Protein 2ZQ5 (pdb70)

Structure (mmCIF, N/CA/C/O backbone):
data_2ZQ5
#
_entry.id   2ZQ5
#
_cell.length_a   40.864
_cell.length_b   95.761
_cell.length_c   48.038
_cell.angle_alpha   90.00
_cell.angle_beta   106.43
_cell.angle_gamma   90.00
#
_symmetry.space_group_name_H-M   'P 1 21 1'
#
loop_
_entity.id
_entity.type
_entity.pdbx_description
1 polymer 'Putative uncharacterized protein'
2 water water
#
loop_
_atom_site.group_PDB
_atom_site.id
_atom_site.type_symbol
_atom_site.label_atom_id
_atom_site.label_alt_id
_atom_site.label_comp_id
_atom_site.label_asym_id
_atom_site.label_entity_id
_atom_site.label_seq_id
_atom_site.pdbx_PDB_ins_code
_atom_site.Cartn_x
_atom_site.Cartn_y
_atom_site.Cartn_z
_atom_site.occupancy
_atom_site.B_iso_or_equiv
_atom_site.auth_seq_id
_atom_site.auth_comp_id
_atom_site.auth_asym_id
_atom_site.auth_atom_id
_atom_site.pdbx_PDB_model_num
ATOM 1 N N . ARG A 1 7 ? 18.679 77.720 36.946 1.00 31.27 7 ARG A N 1
ATOM 2 C CA . ARG A 1 7 ? 18.020 77.997 35.639 1.00 28.92 7 ARG A CA 1
ATOM 3 C C . ARG A 1 7 ? 17.408 76.730 35.048 1.00 27.45 7 ARG A C 1
ATOM 4 O O . ARG A 1 7 ? 16.964 75.848 35.784 1.00 26.38 7 ARG A O 1
ATOM 12 N N . LYS A 1 8 ? 17.385 76.641 33.721 1.00 25.24 8 LYS A N 1
ATOM 13 C CA . LYS A 1 8 ? 16.811 75.478 33.054 1.00 23.37 8 LYS A CA 1
ATOM 14 C C . LYS A 1 8 ? 17.795 74.332 32.854 1.00 23.58 8 LYS A C 1
ATOM 15 O O . LYS A 1 8 ? 17.426 73.276 32.345 1.00 22.76 8 LYS A O 1
ATOM 21 N N . ASP A 1 9 ? 19.046 74.540 33.251 1.00 22.10 9 ASP A N 1
ATOM 22 C CA . ASP A 1 9 ? 20.056 73.494 33.134 1.00 21.85 9 ASP A CA 1
ATOM 23 C C . ASP A 1 9 ? 19.740 72.412 34.158 1.00 20.10 9 ASP A C 1
ATOM 24 O O . ASP A 1 9 ? 19.194 72.702 35.224 1.00 20.02 9 ASP A O 1
ATOM 29 N N . VAL A 1 10 ? 20.070 71.166 33.835 1.00 17.20 10 VAL A N 1
ATOM 30 C CA . VAL A 1 10 ? 19.821 70.066 34.755 1.00 16.76 10 VAL A CA 1
ATOM 31 C C . VAL A 1 10 ? 20.951 70.017 35.781 1.00 15.36 10 VAL A C 1
ATOM 32 O O . VAL A 1 10 ? 20.743 70.341 36.949 1.00 16.57 10 VAL A O 1
ATOM 36 N N . ALA A 1 11 ? 22.142 69.627 35.330 1.00 14.23 11 ALA A N 1
ATOM 37 C CA . ALA A 1 11 ? 23.323 69.538 36.187 1.00 14.54 11 ALA A CA 1
ATOM 38 C C . ALA A 1 11 ? 24.461 68.866 35.428 1.00 14.97 11 ALA A C 1
ATOM 39 O O . ALA A 1 11 ? 24.257 68.333 34.340 1.00 14.67 11 ALA A O 1
ATOM 41 N N . THR A 1 12 ? 25.661 68.904 35.999 1.00 13.37 12 THR A N 1
ATOM 42 C CA . THR A 1 12 ? 26.816 68.265 35.378 1.00 13.37 12 THR A CA 1
ATOM 43 C C . THR A 1 12 ? 26.972 66.887 36.013 1.00 12.58 12 THR A C 1
ATOM 44 O O . THR A 1 12 ? 26.358 66.602 37.041 1.00 13.56 12 THR A O 1
ATOM 48 N N . VAL A 1 13 ? 27.784 66.034 35.400 1.00 13.60 13 VAL A N 1
ATOM 49 C CA . VAL A 1 13 ? 28.008 64.697 35.933 1.00 12.63 13 VAL A CA 1
ATOM 50 C C . VAL A 1 13 ? 28.624 64.774 37.330 1.00 13.34 13 VAL A C 1
ATOM 51 O O . VAL A 1 13 ? 28.205 64.051 38.236 1.00 12.02 13 VAL A O 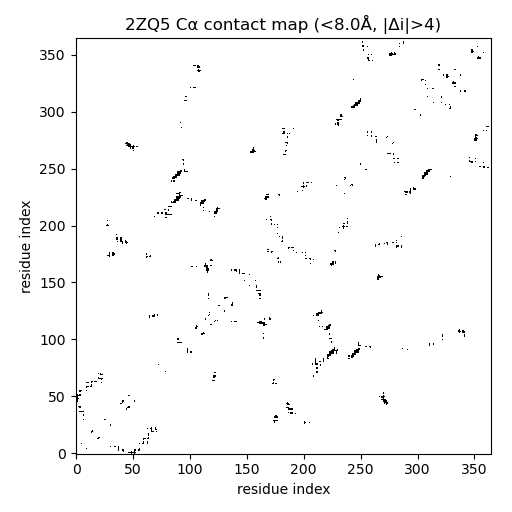1
ATOM 55 N N . ASP A 1 14 ? 29.608 65.653 37.506 1.00 14.28 14 ASP A N 1
ATOM 56 C CA . ASP A 1 14 ? 30.250 65.806 38.810 1.00 14.59 14 ASP A CA 1
ATOM 57 C C . ASP A 1 14 ? 29.252 66.298 39.852 1.00 13.42 14 ASP A C 1
ATOM 58 O O . ASP A 1 14 ? 29.226 65.803 40.980 1.00 13.83 14 ASP A O 1
ATOM 63 N N . GLU A 1 15 ? 28.432 67.275 39.476 1.00 12.79 15 GLU A N 1
ATOM 64 C CA . GLU A 1 15 ? 27.439 67.820 40.395 1.00 11.50 15 GLU A CA 1
ATOM 65 C C . GLU A 1 15 ? 26.453 66.755 40.859 1.00 10.92 15 GLU A C 1
ATOM 66 O O . GLU A 1 15 ? 26.087 66.715 42.030 1.00 11.48 15 GLU A O 1
ATOM 72 N N . LEU A 1 16 ? 26.022 65.893 39.944 1.00 11.63 16 LEU A N 1
ATOM 73 C CA . LEU A 1 16 ? 25.081 64.838 40.300 1.00 11.21 16 LEU A CA 1
ATOM 74 C C . LEU A 1 16 ? 25.696 63.847 41.286 1.00 10.41 16 LEU A C 1
ATOM 75 O O . LEU A 1 16 ? 25.036 63.428 42.233 1.00 9.65 16 LEU A O 1
ATOM 80 N N . HIS A 1 17 ? 26.954 63.474 41.067 1.00 10.22 17 HIS A N 1
ATOM 81 C CA . HIS A 1 17 ? 27.623 62.551 41.979 1.00 10.00 17 HIS A CA 1
ATOM 82 C C . HIS A 1 17 ? 27.755 63.218 43.347 1.00 11.30 17 HIS A C 1
ATOM 83 O O . HIS A 1 17 ? 27.498 62.599 44.378 1.00 10.56 17 HIS A O 1
ATOM 90 N N . ALA A 1 18 ? 28.152 64.485 43.349 1.00 11.40 18 ALA A N 1
ATOM 91 C CA . ALA A 1 18 ? 28.306 65.225 44.595 1.00 10.86 18 ALA A CA 1
ATOM 92 C C . ALA A 1 18 ? 26.985 65.330 45.354 1.00 11.16 18 ALA A C 1
ATOM 93 O O . ALA A 1 18 ? 26.952 65.165 46.575 1.00 11.59 18 ALA A O 1
ATOM 95 N N . SER A 1 19 ? 25.894 65.601 44.640 1.00 10.03 19 SER A N 1
ATOM 96 C CA . SER A 1 19 ? 24.587 65.714 45.281 1.00 10.05 19 SER A CA 1
ATOM 97 C C . SER A 1 19 ? 24.120 64.382 45.854 1.00 9.34 19 SER A C 1
ATOM 98 O O . SER A 1 19 ? 23.476 64.340 46.902 1.00 11.15 19 SER A O 1
ATOM 101 N N . ALA A 1 20 ? 24.427 63.292 45.158 1.00 9.23 20 ALA A N 1
ATOM 102 C CA . ALA A 1 20 ? 24.038 61.970 45.632 1.00 9.03 20 ALA A CA 1
ATOM 103 C C . ALA A 1 20 ? 24.785 61.684 46.929 1.00 8.71 20 ALA A C 1
ATOM 104 O O . ALA A 1 20 ? 24.195 61.240 47.914 1.00 9.37 20 ALA A O 1
ATOM 106 N N . THR A 1 21 ? 26.087 61.946 46.922 1.00 9.00 21 THR A N 1
ATOM 107 C CA . THR A 1 21 ? 26.911 61.724 48.105 1.00 10.54 21 THR A CA 1
ATOM 108 C C . THR A 1 21 ? 26.499 62.639 49.256 1.00 11.92 21 THR A C 1
ATOM 109 O O . THR A 1 21 ? 26.541 62.242 50.421 1.00 12.44 21 THR A O 1
ATOM 113 N N . LYS A 1 22 ? 26.095 63.861 48.933 1.00 12.19 22 LYS A N 1
ATOM 114 C CA . LYS A 1 22 ? 25.682 64.807 49.960 1.00 12.48 22 LYS A CA 1
ATOM 115 C C . LYS A 1 22 ? 24.432 64.312 50.681 1.00 12.80 22 LYS A C 1
ATOM 116 O O . LYS A 1 22 ? 24.298 64.473 51.893 1.00 16.28 22 LYS A O 1
ATOM 122 N N . LEU A 1 23 ? 23.529 63.687 49.933 1.00 11.96 23 LEU A N 1
ATOM 123 C CA . LEU A 1 23 ? 22.283 63.192 50.501 1.00 11.80 23 LEU A CA 1
ATOM 124 C C . LEU A 1 23 ? 22.421 61.997 51.449 1.00 13.22 23 LEU A C 1
ATOM 125 O O . LEU A 1 23 ? 21.871 62.014 52.549 1.00 14.26 23 LEU A O 1
ATOM 130 N N . VAL A 1 24 ? 23.152 60.965 51.035 1.00 11.96 24 VAL A N 1
ATOM 131 C CA . VAL A 1 24 ? 23.297 59.775 51.871 1.00 13.14 24 VAL A CA 1
ATOM 132 C C . VAL A 1 24 ? 24.659 59.577 52.532 1.00 12.42 24 VAL A C 1
ATOM 133 O O . VAL A 1 24 ? 24.802 58.728 53.414 1.00 13.35 24 VAL A O 1
ATOM 137 N N . GLY A 1 25 ? 25.656 60.346 52.109 1.00 11.39 25 GLY A N 1
ATOM 138 C CA . GLY A 1 25 ? 26.974 60.228 52.710 1.00 12.93 25 GLY A CA 1
ATOM 139 C C . GLY A 1 25 ? 27.840 59.106 52.170 1.00 13.50 25 GLY A C 1
ATOM 140 O O . GLY A 1 25 ? 28.931 58.860 52.684 1.00 15.23 25 GLY A O 1
ATOM 141 N N . LEU A 1 26 ? 27.359 58.418 51.140 1.00 11.80 26 LEU A N 1
ATOM 142 C CA . LEU A 1 26 ? 28.110 57.327 50.526 1.00 10.77 26 LEU A CA 1
ATOM 143 C C . LEU A 1 26 ? 28.857 57.862 49.307 1.00 10.85 26 LEU A C 1
ATOM 144 O O . LEU A 1 26 ? 28.368 58.771 48.629 1.00 10.95 26 LEU A O 1
ATOM 149 N N . ASP A 1 27 ? 30.035 57.313 49.022 1.00 12.24 27 ASP A N 1
ATOM 150 C CA . ASP A 1 27 ? 30.800 57.774 47.870 1.00 13.03 27 ASP A CA 1
ATOM 151 C C . ASP A 1 27 ? 31.395 56.678 46.989 1.00 12.05 27 ASP A C 1
ATOM 152 O O . ASP A 1 27 ? 32.161 56.973 46.075 1.00 13.07 27 ASP A O 1
ATOM 157 N N . ASP A 1 28 ? 31.054 55.421 47.261 1.00 9.96 28 ASP A N 1
ATOM 158 C CA . ASP A 1 28 ? 31.552 54.321 46.440 1.00 10.75 28 ASP A CA 1
ATOM 159 C C . ASP A 1 28 ? 30.488 54.005 45.394 1.00 11.11 28 ASP A C 1
ATOM 160 O O . ASP A 1 28 ? 29.503 53.327 45.677 1.00 10.11 28 ASP A O 1
ATOM 165 N N . PHE A 1 29 ? 30.691 54.518 44.187 1.00 10.75 29 PHE A N 1
ATOM 166 C CA . PHE A 1 29 ? 29.751 54.307 43.093 1.00 10.74 29 PHE A CA 1
ATOM 167 C C . PHE A 1 29 ? 30.061 53.014 42.352 1.00 12.57 29 PHE A C 1
ATOM 168 O O . PHE A 1 29 ? 29.411 52.687 41.360 1.00 12.72 29 PHE A O 1
ATOM 176 N N . GLY A 1 30 ? 31.051 52.276 42.846 1.00 12.24 30 GLY A N 1
ATOM 177 C CA . GLY A 1 30 ? 31.432 51.028 42.211 1.00 13.88 30 GLY A CA 1
ATOM 178 C C . GLY A 1 30 ? 32.204 51.282 40.934 1.00 15.96 30 GLY A C 1
ATOM 179 O O . GLY A 1 30 ? 32.481 52.430 40.588 1.00 18.11 30 GLY A O 1
ATOM 180 N N . THR A 1 31 ? 32.565 50.212 40.235 1.00 18.01 31 THR A N 1
ATOM 181 C CA . THR A 1 31 ? 33.297 50.348 38.987 1.00 19.68 31 THR A CA 1
ATOM 182 C C . THR A 1 31 ? 32.334 50.814 37.904 1.00 20.06 31 THR A C 1
ATOM 183 O O . THR A 1 31 ? 31.119 50.826 38.101 1.00 20.80 31 THR A O 1
ATOM 187 N N . ASP A 1 32 ? 32.884 51.193 36.760 1.00 19.58 32 ASP A N 1
ATOM 188 C CA . ASP A 1 32 ? 32.083 51.665 35.641 1.00 20.08 32 ASP A CA 1
ATOM 189 C C . ASP A 1 32 ? 31.956 50.547 34.606 1.00 19.67 32 ASP A C 1
ATOM 190 O O . ASP A 1 32 ? 31.973 50.791 33.400 1.00 20.68 32 ASP A O 1
ATOM 195 N N . ASP A 1 33 ? 31.818 49.315 35.091 1.00 18.93 33 ASP A N 1
ATOM 196 C CA . ASP A 1 33 ? 31.689 48.162 34.210 1.00 18.10 33 ASP A CA 1
ATOM 197 C C . ASP A 1 33 ? 30.368 48.137 33.454 1.00 16.30 33 ASP A C 1
ATOM 198 O O . ASP A 1 33 ? 30.240 47.437 32.450 1.00 17.33 33 ASP A O 1
ATOM 203 N N . ASP A 1 34 ? 29.383 48.893 33.931 1.00 13.02 34 ASP A N 1
ATOM 204 C CA . ASP A 1 34 ? 28.098 48.935 33.244 1.00 11.44 34 ASP A CA 1
ATOM 205 C C . ASP A 1 34 ? 27.985 50.166 32.347 1.00 11.20 34 ASP A C 1
ATOM 206 O O . ASP A 1 34 ? 26.924 50.457 31.796 1.00 11.21 34 ASP A O 1
ATOM 211 N N . ASN A 1 35 ? 29.103 50.871 32.193 1.00 9.79 35 ASN A N 1
ATOM 212 C CA . ASN A 1 35 ? 29.184 52.051 31.336 1.00 10.14 35 ASN A CA 1
ATOM 213 C C . ASN A 1 35 ? 28.162 53.129 31.696 1.00 8.93 35 ASN A C 1
ATOM 214 O O . ASN A 1 35 ? 27.640 53.816 30.821 1.00 10.33 35 ASN A O 1
ATOM 219 N N . TYR A 1 36 ? 27.898 53.296 32.987 1.00 8.11 36 TYR A N 1
ATOM 220 C CA . TYR A 1 36 ? 26.920 54.281 33.429 1.00 7.80 36 TYR A CA 1
ATOM 221 C C . TYR A 1 36 ? 27.383 55.724 33.243 1.00 8.03 36 TYR A C 1
ATOM 222 O O . TYR A 1 36 ? 26.563 56.618 33.036 1.00 8.86 36 TYR A O 1
ATOM 231 N N . ARG A 1 37 ? 28.690 55.959 33.307 1.00 8.87 37 ARG A N 1
ATOM 232 C CA . ARG A 1 37 ? 29.198 57.313 33.137 1.00 10.57 37 ARG A CA 1
ATOM 233 C C . ARG A 1 37 ? 28.945 57.845 31.730 1.00 9.18 37 ARG A C 1
ATOM 234 O O . ARG A 1 37 ? 28.492 58.980 31.570 1.00 11.21 37 ARG A O 1
ATOM 242 N N . GLU A 1 38 ? 29.233 57.035 30.715 1.00 9.17 38 GLU A N 1
ATOM 243 C CA . GLU A 1 38 ? 29.003 57.466 29.337 1.00 9.51 38 GLU A CA 1
ATOM 244 C C . GLU A 1 38 ? 27.509 57.689 29.137 1.00 9.24 38 GLU A C 1
ATOM 245 O O . GLU A 1 38 ? 27.093 58.676 28.529 1.00 9.72 38 GLU A O 1
ATOM 251 N N . ALA A 1 39 ? 26.706 56.763 29.649 1.00 7.58 39 ALA A N 1
ATOM 252 C CA . ALA A 1 39 ? 25.258 56.859 29.519 1.00 7.76 39 ALA A CA 1
ATOM 253 C C . ALA A 1 39 ? 24.743 58.160 30.127 1.00 7.65 39 ALA A C 1
ATOM 254 O O . ALA A 1 39 ? 23.942 58.862 29.513 1.00 7.22 39 ALA A O 1
ATOM 256 N N . LEU A 1 40 ? 25.209 58.485 31.330 1.00 7.90 40 LEU A N 1
ATOM 257 C CA . LEU A 1 40 ? 24.776 59.706 31.997 1.00 7.72 40 LEU A CA 1
ATOM 258 C C . LEU A 1 40 ? 25.163 60.944 31.188 1.00 8.29 40 LEU A C 1
ATOM 259 O O . LEU A 1 40 ? 24.371 61.875 31.055 1.00 8.90 40 LEU A O 1
ATOM 264 N N . GLY A 1 41 ? 26.375 60.944 30.642 1.00 8.54 41 GLY A N 1
ATOM 265 C CA . GLY A 1 41 ? 26.825 62.076 29.850 1.00 8.66 41 GLY A CA 1
ATOM 266 C C . GLY A 1 41 ? 25.981 62.279 28.607 1.00 9.59 41 GLY A C 1
ATOM 267 O O . GLY A 1 41 ? 25.607 63.404 28.273 1.00 9.45 41 GLY A O 1
ATOM 268 N N . VAL A 1 42 ? 25.684 61.187 27.913 1.00 8.11 42 VAL A N 1
ATOM 269 C CA . VAL A 1 42 ? 24.865 61.252 26.708 1.00 7.05 42 VAL A CA 1
ATOM 270 C C . VAL A 1 42 ? 23.455 61.724 27.055 1.00 7.58 42 VAL A C 1
ATOM 271 O O . VAL A 1 42 ? 22.868 62.543 26.346 1.00 7.93 42 VAL A O 1
ATOM 275 N N . LEU A 1 43 ? 22.917 61.218 28.158 1.00 6.76 43 LEU A N 1
ATOM 276 C CA . LEU A 1 43 ? 21.581 61.594 28.589 1.00 6.82 43 LEU A CA 1
ATOM 277 C C . LEU A 1 43 ? 21.515 63.080 28.960 1.00 7.81 43 LEU A C 1
ATOM 278 O O . LEU A 1 43 ? 20.563 63.773 28.593 1.00 7.84 43 LEU A O 1
ATOM 283 N N . LEU A 1 44 ? 22.526 63.567 29.678 1.00 7.92 44 LEU A N 1
ATOM 284 C CA . LEU A 1 44 ? 22.569 64.973 30.073 1.00 9.61 44 LEU A CA 1
ATOM 285 C C . LEU A 1 44 ? 22.678 65.878 28.855 1.00 8.54 44 LEU A C 1
ATOM 286 O O . LEU A 1 44 ? 22.028 66.922 28.790 1.00 9.65 44 LEU A O 1
ATOM 291 N N . ASP A 1 45 ? 23.505 65.487 27.889 1.00 9.01 45 ASP A N 1
ATOM 292 C CA . ASP A 1 45 ? 23.653 66.290 26.680 1.00 8.96 45 ASP A CA 1
ATOM 293 C C . ASP A 1 45 ? 22.323 66.346 25.936 1.00 8.56 45 ASP A C 1
ATOM 294 O O . ASP A 1 45 ? 21.980 67.361 25.331 1.00 9.16 45 ASP A O 1
ATOM 299 N N . ALA A 1 46 ? 21.568 65.253 25.984 1.00 7.89 46 ALA A N 1
ATOM 300 C CA . ALA A 1 46 ? 20.279 65.207 25.310 1.00 7.28 46 ALA A CA 1
ATOM 301 C C . ALA A 1 46 ? 19.277 66.120 26.011 1.00 8.97 46 ALA A C 1
ATOM 302 O O . ALA A 1 46 ? 18.596 66.914 25.367 1.00 7.96 46 ALA A O 1
ATOM 304 N N . TYR A 1 47 ? 19.188 66.015 27.333 1.00 8.12 47 TYR A N 1
ATOM 305 C CA . TYR A 1 47 ? 18.257 66.852 28.082 1.00 8.38 47 TYR A CA 1
ATOM 306 C C . TYR A 1 47 ? 18.517 68.330 27.853 1.00 10.21 47 TYR A C 1
ATOM 307 O O . TYR A 1 47 ? 17.611 69.097 27.531 1.00 11.01 47 TYR A O 1
ATOM 316 N N . GLN A 1 48 ? 19.773 68.721 28.014 1.00 11.29 4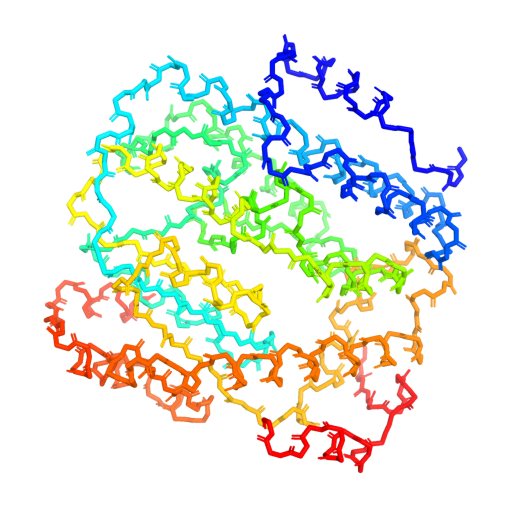8 GLN A N 1
ATOM 317 C CA . GLN A 1 48 ? 20.150 70.117 27.887 1.00 12.19 48 GLN A CA 1
ATOM 318 C C . GLN A 1 48 ? 20.257 70.643 26.459 1.00 12.48 48 GLN A C 1
ATOM 319 O O . GLN A 1 48 ? 20.252 71.853 26.244 1.00 14.68 48 GLN A O 1
ATOM 325 N N . GLY A 1 49 ? 20.313 69.744 25.481 1.00 10.73 49 GLY A N 1
ATOM 326 C CA . GLY A 1 49 ? 20.421 70.186 24.103 1.00 10.37 49 GLY A CA 1
ATOM 327 C C . GLY A 1 49 ? 19.190 70.037 23.224 1.00 10.94 49 GLY A C 1
ATOM 328 O O . GLY A 1 49 ? 19.102 70.686 22.180 1.00 13.75 49 GLY A O 1
ATOM 329 N N . GLU A 1 50 ? 18.230 69.211 23.628 1.00 9.63 50 GLU A N 1
ATOM 330 C CA . GLU A 1 50 ? 17.049 69.003 22.795 1.00 9.08 50 GLU A CA 1
ATOM 331 C C . GLU A 1 50 ? 15.727 68.761 23.521 1.00 7.25 50 GLU A C 1
ATOM 332 O O . GLU A 1 50 ? 14.668 68.801 22.895 1.00 8.48 50 GLU A O 1
ATOM 338 N N . ALA A 1 51 ? 15.771 68.528 24.829 1.00 7.45 51 ALA A N 1
ATOM 339 C CA . ALA A 1 51 ? 14.545 68.253 25.570 1.00 7.29 51 ALA A CA 1
ATOM 340 C C . ALA A 1 51 ? 13.666 69.471 25.855 1.00 6.79 51 ALA A C 1
ATOM 341 O O . ALA A 1 51 ? 12.539 69.320 26.321 1.00 7.29 51 ALA 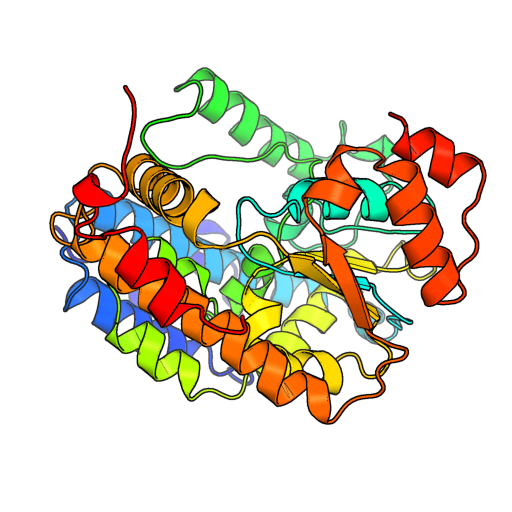A O 1
ATOM 343 N N . GLY A 1 52 ? 14.180 70.669 25.578 1.00 6.92 52 GLY A N 1
ATOM 344 C CA . GLY A 1 52 ? 13.408 71.882 25.812 1.00 7.85 52 GLY A CA 1
ATOM 345 C C . GLY A 1 52 ? 12.817 71.966 27.207 1.00 8.52 52 GLY A C 1
ATOM 346 O O . GLY A 1 52 ? 11.668 72.376 27.387 1.00 8.49 52 GLY A O 1
ATOM 347 N N . LEU A 1 53 ? 13.607 71.592 28.206 1.00 9.04 53 LEU A N 1
ATOM 348 C CA . LEU A 1 53 ? 13.140 71.605 29.582 1.00 9.64 53 LEU A CA 1
ATOM 349 C C . LEU A 1 53 ? 12.873 72.997 30.139 1.00 10.21 53 LEU A C 1
ATOM 350 O O . LEU A 1 53 ? 13.559 73.960 29.805 1.00 11.71 53 LEU A O 1
ATOM 355 N N . THR A 1 54 ? 11.854 73.080 30.984 1.00 9.90 54 THR A N 1
ATOM 356 C CA . THR A 1 54 ? 11.481 74.322 31.648 1.00 10.28 54 THR A CA 1
ATOM 357 C C . THR A 1 54 ? 12.226 74.319 32.979 1.00 11.63 54 THR A C 1
ATOM 358 O O . THR A 1 54 ? 13.020 73.419 33.247 1.00 11.61 54 THR A O 1
ATOM 362 N N . VAL A 1 55 ? 11.975 75.322 33.813 1.00 11.75 55 VAL A N 1
ATOM 363 C CA . VAL A 1 55 ? 12.621 75.384 35.119 1.00 13.11 55 VAL A CA 1
ATOM 364 C C . VAL A 1 55 ? 12.179 74.162 35.917 1.00 12.46 55 VAL A C 1
ATOM 365 O O . VAL A 1 55 ? 12.987 73.509 36.580 1.00 13.13 55 VAL A O 1
ATOM 369 N N . LEU A 1 56 ? 10.888 73.855 35.842 1.00 12.13 56 LEU A N 1
ATOM 370 C CA . LEU A 1 56 ? 10.328 72.709 36.546 1.00 11.88 56 LEU A CA 1
ATOM 371 C C . LEU A 1 56 ? 10.876 71.402 35.981 1.00 12.40 56 LEU A C 1
ATOM 372 O O . LEU A 1 56 ? 11.245 70.502 36.733 1.00 12.37 56 LEU A O 1
ATOM 377 N N . GLY A 1 57 ? 10.920 71.300 34.655 1.00 11.62 57 GLY A N 1
ATOM 378 C CA . GLY A 1 57 ? 11.423 70.092 34.025 1.00 11.43 57 GLY A CA 1
ATOM 379 C C . GLY A 1 57 ? 12.862 69.790 34.399 1.00 11.30 57 GLY A C 1
ATOM 380 O O . GLY A 1 57 ? 13.228 68.633 34.634 1.00 10.94 57 GLY A O 1
ATOM 381 N N . SER A 1 58 ? 13.689 70.827 34.451 1.00 11.54 58 SER A N 1
ATOM 382 C CA . SER A 1 58 ? 15.092 70.655 34.809 1.00 12.09 58 SER A CA 1
ATOM 383 C C . SER A 1 58 ? 15.216 70.234 36.271 1.00 13.21 58 SER A C 1
ATOM 384 O O . SER A 1 58 ? 16.043 69.386 36.614 1.00 12.34 58 SER A O 1
ATOM 387 N N . LYS A 1 59 ? 14.389 70.819 37.130 1.00 12.09 59 LYS A N 1
ATOM 388 C CA . LYS A 1 59 ? 14.416 70.483 38.548 1.00 12.88 59 LYS A CA 1
ATOM 389 C C . LYS A 1 59 ? 14.019 69.023 38.745 1.00 11.87 59 LYS A C 1
ATOM 390 O O . LYS A 1 59 ? 14.653 68.295 39.512 1.00 13.37 59 LYS A O 1
ATOM 396 N N . MET A 1 60 ? 12.977 68.595 38.039 1.00 11.17 60 MET A N 1
ATOM 397 C CA . MET A 1 60 ? 12.502 67.223 38.156 1.00 10.72 60 MET A CA 1
ATOM 398 C C . MET A 1 60 ? 13.530 66.214 37.664 1.00 10.01 60 MET A C 1
ATOM 399 O O . MET A 1 60 ? 13.809 65.224 38.339 1.00 9.23 60 MET A O 1
ATOM 404 N N . ASN A 1 61 ? 14.105 66.458 36.493 1.00 10.32 61 ASN A N 1
ATOM 405 C CA . ASN A 1 61 ? 15.088 65.520 35.978 1.00 10.16 61 ASN A CA 1
ATOM 406 C C . ASN A 1 61 ? 16.368 65.515 36.802 1.00 10.87 61 ASN A C 1
ATOM 407 O O . ASN A 1 61 ? 17.045 64.490 36.895 1.00 10.52 61 ASN A O 1
ATOM 412 N N . ARG A 1 62 ? 16.701 66.650 37.409 1.00 10.20 62 ARG A N 1
ATOM 413 C CA . ARG A 1 62 ? 17.887 66.711 38.251 1.00 11.03 62 ARG A CA 1
ATOM 414 C C . ARG A 1 62 ? 17.621 65.779 39.433 1.00 11.20 62 ARG A C 1
ATOM 415 O O . ARG A 1 62 ? 18.498 65.027 39.864 1.00 11.41 62 ARG A O 1
ATOM 423 N N . PHE A 1 63 ? 16.391 65.823 39.936 1.00 10.34 63 PHE A N 1
ATOM 424 C CA . PHE A 1 63 ? 15.971 64.989 41.058 1.00 11.32 63 PHE A CA 1
ATOM 425 C C . PHE A 1 63 ? 16.019 63.508 40.672 1.00 11.49 63 PHE A C 1
ATOM 426 O O . PHE A 1 63 ? 16.535 62.677 41.423 1.00 11.35 63 PHE A O 1
ATOM 434 N N . PHE A 1 64 ? 15.487 63.182 39.496 1.00 11.66 64 PHE A N 1
ATOM 435 C CA . PHE A 1 64 ? 15.472 61.795 39.045 1.00 9.96 64 PHE A CA 1
ATOM 436 C C . PHE A 1 64 ? 16.865 61.223 38.814 1.00 9.49 64 PHE A C 1
ATOM 437 O O . PHE A 1 64 ? 17.122 60.061 39.137 1.00 10.71 64 PHE A O 1
ATOM 445 N N . LEU A 1 65 ? 17.761 62.021 38.240 1.00 9.21 65 LEU A N 1
ATOM 446 C CA . LEU A 1 65 ? 19.109 61.541 37.978 1.00 8.67 65 LEU A CA 1
ATOM 447 C C . LEU A 1 65 ? 19.895 61.389 39.273 1.00 9.33 65 LEU A C 1
ATOM 448 O O . LEU A 1 65 ? 20.645 60.426 39.435 1.00 8.41 65 LEU A O 1
ATOM 453 N N . ARG A 1 66 ? 19.728 62.327 40.200 1.00 8.39 66 ARG A N 1
ATOM 454 C CA . ARG A 1 66 ? 20.420 62.209 41.477 1.00 9.19 66 ARG A CA 1
ATOM 455 C C . ARG A 1 66 ? 19.888 60.945 42.151 1.00 9.00 66 ARG A C 1
ATOM 456 O O . ARG A 1 66 ? 20.641 60.195 42.775 1.00 9.05 66 ARG A O 1
ATOM 464 N N . GLY A 1 67 ? 18.584 60.712 42.010 1.00 7.98 67 GLY A N 1
ATOM 465 C CA . GLY A 1 67 ? 17.966 59.543 42.609 1.00 8.71 67 GLY A CA 1
ATOM 466 C C . GLY A 1 67 ? 18.540 58.246 42.076 1.00 7.36 67 GLY A C 1
ATOM 467 O O . GLY A 1 67 ? 18.704 57.282 42.821 1.00 8.32 67 GLY A O 1
ATOM 468 N N . ALA A 1 68 ? 18.838 58.216 40.783 1.00 7.37 68 ALA A N 1
ATOM 469 C CA . ALA A 1 68 ? 19.406 57.027 40.167 1.00 7.39 68 ALA A CA 1
ATOM 470 C C . ALA A 1 68 ? 20.784 56.749 40.762 1.00 7.41 68 ALA A C 1
ATOM 471 O O . ALA A 1 68 ? 21.129 55.599 41.034 1.00 7.16 68 ALA A O 1
ATOM 473 N N . LEU A 1 69 ? 21.568 57.803 40.970 1.00 7.56 69 LEU A N 1
ATOM 474 C CA . LEU A 1 69 ? 22.904 57.653 41.531 1.00 7.29 69 LEU A CA 1
ATOM 475 C C . LEU A 1 69 ? 22.860 57.289 43.011 1.00 7.01 69 LEU A C 1
ATOM 476 O O . LEU A 1 69 ? 23.720 56.556 43.497 1.00 6.60 69 LEU A O 1
ATOM 481 N N . VAL A 1 70 ? 21.863 57.796 43.729 1.00 8.49 70 VAL A N 1
ATOM 482 C CA . VAL A 1 70 ? 21.736 57.459 45.141 1.00 7.92 70 VAL A CA 1
ATOM 483 C C . VAL A 1 70 ? 21.410 55.970 45.239 1.00 9.35 70 VAL A C 1
ATOM 484 O O . VAL A 1 70 ? 21.955 55.263 46.086 1.00 8.10 70 VAL A O 1
ATOM 488 N N . ALA A 1 71 ? 20.527 55.495 44.362 1.00 8.49 71 ALA A N 1
ATOM 489 C CA . ALA A 1 71 ? 20.148 54.084 44.345 1.00 7.28 71 ALA A CA 1
ATOM 490 C C . ALA A 1 71 ? 21.382 53.239 44.037 1.00 7.45 71 ALA A C 1
ATOM 491 O O . ALA A 1 71 ? 21.579 52.165 44.617 1.00 6.78 71 ALA A O 1
ATOM 493 N N . ARG A 1 72 ? 22.206 53.725 43.114 1.00 6.83 72 ARG A N 1
ATOM 494 C CA . ARG A 1 72 ? 23.430 53.030 42.739 1.00 7.10 72 ARG A CA 1
ATOM 495 C C . ARG A 1 72 ? 24.313 52.888 43.984 1.00 6.85 72 ARG A C 1
ATOM 496 O O . ARG A 1 72 ? 24.842 51.811 44.266 1.00 7.28 72 ARG A O 1
ATOM 504 N N . LEU A 1 73 ? 24.460 53.980 44.729 1.00 6.89 73 LEU A N 1
ATOM 505 C CA . LEU A 1 73 ? 25.263 53.979 45.951 1.00 8.31 73 LEU A CA 1
ATOM 506 C C . LEU A 1 73 ? 24.712 53.005 46.987 1.00 7.92 73 LEU A C 1
ATOM 507 O O . LEU A 1 73 ? 25.476 52.299 47.645 1.00 7.65 73 LEU A O 1
ATOM 512 N N . LEU A 1 74 ? 23.390 52.973 47.138 1.00 6.35 74 LEU A N 1
ATOM 513 C CA . LEU A 1 74 ? 22.759 52.081 48.106 1.00 6.31 74 LEU A CA 1
ATOM 514 C C . LEU A 1 74 ? 23.002 50.616 47.760 1.00 6.77 74 LEU A C 1
ATOM 515 O O . LEU A 1 74 ? 23.268 49.805 48.646 1.00 7.36 74 LEU A O 1
ATOM 520 N N . SER A 1 75 ? 22.914 50.272 46.479 1.00 7.19 75 SER A N 1
ATOM 521 C CA . SER A 1 75 ? 23.154 48.891 46.063 1.00 6.39 75 SER A CA 1
ATOM 522 C C . SER A 1 75 ? 24.610 48.497 46.296 1.00 7.46 75 SER A C 1
ATOM 523 O O . SER A 1 75 ? 24.891 47.405 46.789 1.00 7.43 75 SER A O 1
ATOM 526 N N . GLN A 1 76 ? 25.535 49.384 45.940 1.00 7.84 76 GLN A N 1
ATOM 527 C CA . GLN A 1 76 ? 26.959 49.109 46.118 1.00 7.77 76 GLN A CA 1
ATOM 528 C C . GLN A 1 76 ? 27.257 48.823 47.589 1.00 8.42 76 GLN A C 1
ATOM 529 O O . GLN A 1 76 ? 27.979 47.877 47.919 1.00 8.64 76 GLN A O 1
ATOM 535 N N . SER A 1 77 ? 26.693 49.641 48.470 1.00 7.57 77 SER A N 1
ATOM 536 C CA . SER A 1 77 ? 26.891 49.463 49.903 1.00 8.17 77 SER A CA 1
ATOM 537 C C . SER A 1 77 ? 26.229 48.177 50.387 1.00 8.21 77 SER A C 1
ATOM 538 O O . SER A 1 77 ? 26.786 47.455 51.216 1.00 8.71 77 SER A O 1
ATOM 541 N N . ALA A 1 78 ? 25.039 47.887 49.870 1.00 8.61 78 ALA A N 1
ATOM 542 C CA . ALA A 1 78 ? 24.323 46.682 50.264 1.00 7.60 78 ALA A CA 1
ATOM 543 C C . ALA A 1 78 ? 25.113 45.425 49.906 1.00 7.50 78 ALA A C 1
ATOM 544 O O . ALA A 1 78 ? 25.140 44.465 50.678 1.00 8.26 78 ALA A O 1
ATOM 546 N N . TRP A 1 79 ? 25.749 45.425 48.738 1.00 7.54 79 TRP A N 1
ATOM 547 C CA . TRP A 1 79 ? 26.533 44.268 48.319 1.00 7.79 79 TRP A CA 1
ATOM 548 C C . TRP A 1 79 ? 27.706 44.025 49.263 1.00 9.87 79 TRP A C 1
ATOM 549 O O . TRP A 1 79 ? 28.098 42.880 49.490 1.00 10.10 79 TRP A O 1
ATOM 560 N N . LYS A 1 80 ? 28.263 45.102 49.810 1.00 9.65 80 LYS A N 1
ATOM 561 C CA . LYS A 1 80 ? 29.379 44.993 50.748 1.00 10.92 80 LYS A CA 1
ATOM 562 C C . LYS A 1 80 ? 28.870 44.450 52.075 1.00 11.16 80 LYS A C 1
ATOM 563 O O . LYS A 1 80 ? 29.551 43.679 52.753 1.00 12.13 80 LYS A O 1
ATOM 569 N N . GLN A 1 81 ? 27.668 44.875 52.445 1.00 10.05 81 GLN A N 1
ATOM 570 C CA . GLN A 1 81 ? 27.047 44.449 53.692 1.00 10.42 81 GLN A CA 1
ATOM 571 C C . GLN A 1 81 ? 26.615 42.991 53.636 1.00 10.88 81 GLN A C 1
ATOM 572 O O . GLN A 1 81 ? 26.614 42.296 54.653 1.00 11.43 81 GLN A O 1
ATOM 578 N N . TYR A 1 82 ? 26.243 42.539 52.443 1.00 10.90 82 TYR A N 1
ATOM 579 C CA . TYR A 1 82 ? 25.773 41.173 52.247 1.00 10.38 82 TYR A CA 1
ATOM 580 C C . TYR A 1 82 ? 26.493 40.486 51.098 1.00 11.67 82 TYR A C 1
ATOM 581 O O . TYR A 1 82 ? 25.891 40.193 50.067 1.00 10.94 82 TYR A O 1
ATOM 590 N N . PRO A 1 83 ? 27.793 40.206 51.262 1.00 12.19 83 PRO A N 1
ATOM 591 C CA . PRO A 1 83 ? 28.546 39.546 50.193 1.00 12.99 83 PRO A CA 1
ATOM 592 C C . PRO A 1 83 ? 27.984 38.188 49.774 1.00 12.84 83 PRO A C 1
ATOM 593 O O . PRO A 1 83 ? 28.201 37.746 48.649 1.00 13.88 83 PRO A O 1
ATOM 597 N N . GLU A 1 84 ? 27.251 37.537 50.671 1.00 12.86 84 GLU A N 1
ATOM 598 C CA . GLU A 1 84 ? 26.673 36.230 50.374 1.00 12.61 84 GLU A CA 1
ATOM 599 C C . GLU A 1 84 ? 25.633 36.273 49.253 1.00 12.62 84 GLU A C 1
ATOM 600 O O . GLU A 1 84 ? 25.169 35.232 48.787 1.00 13.51 84 GLU A O 1
ATOM 606 N N . HIS A 1 85 ? 25.260 37.473 48.820 1.00 11.23 85 HIS A N 1
ATOM 607 C CA . HIS A 1 85 ? 24.280 37.604 47.746 1.00 10.56 85 HIS A CA 1
ATOM 608 C C . HIS A 1 85 ? 24.791 36.935 46.469 1.00 11.51 85 HIS A C 1
ATOM 609 O O . HIS A 1 85 ? 24.004 36.454 45.656 1.00 10.13 85 HIS A O 1
ATOM 616 N N . VAL A 1 86 ? 26.111 36.900 46.302 1.00 12.76 86 VAL A N 1
ATOM 617 C CA . VAL A 1 86 ? 26.710 36.307 45.108 1.00 15.49 86 VAL A CA 1
ATOM 618 C C . VAL A 1 86 ? 26.414 34.820 44.943 1.00 15.70 86 VAL A C 1
ATOM 619 O O . VAL A 1 86 ? 26.489 34.290 43.835 1.00 17.77 86 VAL A O 1
ATOM 623 N N . ASP A 1 87 ? 26.072 34.149 46.038 1.00 15.05 87 ASP A N 1
ATOM 624 C CA . ASP A 1 87 ? 25.786 32.719 45.979 1.00 16.89 87 ASP A CA 1
ATOM 625 C C . ASP A 1 87 ? 24.329 32.403 45.666 1.00 16.06 87 ASP A C 1
ATOM 626 O O . ASP A 1 87 ? 23.952 31.235 45.553 1.00 16.64 87 ASP A O 1
ATOM 631 N N . VAL A 1 88 ? 23.510 33.439 45.520 1.00 13.09 88 VAL A N 1
ATOM 632 C CA . VAL A 1 88 ? 22.099 33.241 45.225 1.00 12.85 88 VAL A CA 1
ATOM 633 C C . VAL A 1 88 ? 21.886 32.892 43.758 1.00 12.95 88 VAL A C 1
ATOM 634 O O . VAL A 1 88 ? 22.304 33.626 42.866 1.00 13.96 88 VAL A O 1
ATOM 638 N N . ALA A 1 89 ? 21.243 31.757 43.516 1.00 12.84 89 ALA A N 1
ATOM 639 C CA . ALA A 1 89 ? 20.960 31.329 42.159 1.00 13.41 89 ALA A CA 1
ATOM 640 C C . ALA A 1 89 ? 19.558 31.795 41.780 1.00 12.73 89 ALA A C 1
ATOM 641 O O . ALA A 1 89 ? 18.628 31.705 42.579 1.00 13.79 89 ALA A O 1
ATOM 643 N N . ILE A 1 90 ? 19.421 32.313 40.565 1.00 13.91 90 ILE A N 1
ATOM 644 C CA . ILE A 1 90 ? 18.132 32.776 40.064 1.00 13.33 90 ILE A CA 1
ATOM 645 C C . ILE A 1 90 ? 17.696 31.730 39.042 1.00 12.76 90 ILE A C 1
ATOM 646 O O . ILE A 1 90 ? 18.228 31.682 37.934 1.00 14.55 90 ILE A O 1
ATOM 651 N N . LYS A 1 91 ? 16.737 30.888 39.416 1.00 12.91 91 LYS A N 1
ATOM 652 C CA . LYS A 1 91 ? 16.277 29.829 38.525 1.00 13.51 91 LYS A CA 1
ATOM 653 C C . LYS A 1 91 ? 14.969 30.104 37.799 1.00 11.26 91 LYS A C 1
ATOM 654 O O . LYS A 1 91 ? 13.951 30.423 38.414 1.00 11.10 91 LYS A O 1
ATOM 660 N N . ARG A 1 92 ? 15.021 29.956 36.478 1.00 10.09 92 ARG A N 1
ATOM 661 C CA . ARG A 1 92 ? 13.873 30.153 35.599 1.00 10.01 92 ARG A CA 1
ATOM 662 C C . ARG A 1 92 ? 12.956 31.310 35.992 1.00 8.46 92 ARG A C 1
ATOM 663 O O . ARG A 1 92 ? 11.769 31.117 36.276 1.00 8.25 92 ARG A O 1
ATOM 671 N N . PRO A 1 93 ? 13.503 32.534 36.022 1.00 7.93 93 PRO A N 1
ATOM 672 C CA . PRO A 1 93 ? 12.709 33.714 36.377 1.00 7.39 93 PRO A CA 1
ATOM 673 C C . PRO A 1 93 ? 11.722 34.029 35.260 1.00 7.73 93 PRO A C 1
ATOM 674 O O . PRO A 1 93 ? 11.960 33.681 34.100 1.00 7.88 93 PRO A O 1
ATOM 678 N N . ILE A 1 94 ? 10.615 34.673 35.612 1.00 7.04 94 ILE A N 1
ATOM 679 C CA . ILE A 1 94 ? 9.611 35.062 34.629 1.00 7.13 94 ILE A CA 1
ATOM 680 C C . ILE A 1 94 ? 9.732 36.557 34.361 1.00 6.82 94 ILE A C 1
ATOM 681 O O . ILE A 1 94 ? 9.779 37.365 35.294 1.00 7.75 94 ILE A O 1
ATOM 686 N N . PHE A 1 95 ? 9.798 36.910 33.081 1.00 6.55 95 PHE A N 1
ATOM 687 C CA . PHE A 1 95 ? 9.890 38.301 32.654 1.00 6.02 95 PHE A CA 1
ATOM 688 C C . PHE A 1 95 ? 8.670 38.667 31.825 1.00 6.95 95 PHE A C 1
ATOM 689 O O . PHE A 1 95 ? 8.383 38.025 30.812 1.00 9.02 95 PHE A O 1
ATOM 697 N N . VAL A 1 96 ? 7.945 39.688 32.266 1.00 5.91 96 VAL A N 1
ATOM 698 C CA . VAL A 1 96 ? 6.777 40.162 31.543 1.00 6.63 96 VAL A CA 1
ATOM 699 C C . VAL A 1 96 ? 7.171 41.448 30.830 1.00 5.90 96 VAL A C 1
ATOM 700 O O . VAL A 1 96 ? 7.865 42.294 31.394 1.00 6.65 96 VAL A O 1
ATOM 704 N N . THR A 1 97 ? 6.747 41.596 29.582 1.00 5.86 97 THR A N 1
ATOM 705 C CA . THR A 1 97 ? 7.061 42.813 28.859 1.00 6.08 97 THR A CA 1
ATOM 706 C C . THR A 1 97 ? 5.988 43.098 27.820 1.00 6.66 97 THR A C 1
ATOM 707 O O . THR A 1 97 ? 5.142 42.244 27.526 1.00 7.49 97 THR A O 1
ATOM 711 N N . GLY A 1 98 ? 6.023 44.312 27.287 1.00 6.10 98 GLY A N 1
ATOM 712 C CA . GLY A 1 98 ? 5.047 44.745 26.308 1.00 7.52 98 GLY A CA 1
ATOM 713 C C . GLY A 1 98 ? 4.826 46.228 26.525 1.00 7.75 98 GLY A C 1
ATOM 714 O O . GLY A 1 98 ? 5.393 46.810 27.449 1.00 8.14 98 GLY A O 1
ATOM 715 N N . LEU A 1 99 ? 4.011 46.846 25.680 1.00 7.66 99 LEU A N 1
ATOM 716 C CA . LEU A 1 99 ? 3.734 48.274 25.806 1.00 8.63 99 LEU A CA 1
ATOM 717 C C . LEU A 1 99 ? 2.817 48.572 26.975 1.00 8.60 99 LEU A C 1
ATOM 718 O O . LEU A 1 99 ? 2.119 47.693 27.478 1.00 9.73 99 LEU A O 1
ATOM 723 N N . VAL A 1 100 ? 2.825 49.824 27.415 1.00 11.47 100 VAL A N 1
ATOM 724 C CA . VAL A 1 100 ? 1.935 50.216 28.490 1.00 13.31 100 VAL A CA 1
ATOM 725 C C . VAL A 1 100 ? 0.547 50.113 27.855 1.00 13.99 100 VAL A C 1
ATOM 726 O O . VAL A 1 100 ? 0.411 50.248 26.635 1.00 14.74 100 VAL A O 1
ATOM 730 N N . ARG A 1 101 ? -0.465 49.847 28.673 1.00 14.00 101 ARG A N 1
ATOM 731 C CA . ARG A 1 101 ? -1.847 49.711 28.212 1.00 14.78 101 ARG A CA 1
ATOM 732 C C . ARG A 1 101 ? -2.128 48.386 27.497 1.00 14.35 101 ARG A C 1
ATOM 733 O O . ARG A 1 101 ? -3.108 48.277 26.757 1.00 13.63 101 ARG A O 1
ATOM 741 N N . THR A 1 102 ? -1.278 47.381 27.707 1.00 13.01 102 THR A N 1
ATOM 742 C CA . THR A 1 102 ? -1.491 46.075 27.077 1.00 11.80 102 THR A CA 1
ATOM 743 C C . THR A 1 102 ? -1.691 44.959 28.100 1.00 11.05 102 THR A C 1
ATOM 744 O O . THR A 1 102 ? -1.759 43.783 27.739 1.00 12.44 102 THR A O 1
ATOM 748 N N . GLY A 1 103 ? -1.773 45.331 29.374 1.00 13.01 103 GLY A N 1
ATOM 749 C CA . GLY A 1 103 ? -1.992 44.344 30.417 1.00 12.38 103 GLY A CA 1
ATOM 750 C C . GLY A 1 103 ? -0.774 43.857 31.182 1.00 12.55 103 GLY A C 1
ATOM 751 O O . GLY A 1 103 ? -0.883 42.918 31.970 1.00 12.49 103 GLY A O 1
ATOM 752 N N . THR A 1 104 ? 0.378 44.483 30.978 1.00 12.40 104 THR A N 1
ATOM 753 C CA . THR A 1 104 ? 1.580 44.041 31.685 1.00 11.27 104 THR A CA 1
ATOM 754 C C . THR A 1 104 ? 1.450 44.186 33.199 1.00 11.33 104 THR A C 1
ATOM 755 O O . THR A 1 104 ? 1.919 43.330 33.948 1.00 11.22 104 THR A O 1
ATOM 759 N N . THR A 1 105 ? 0.817 45.262 33.655 1.00 12.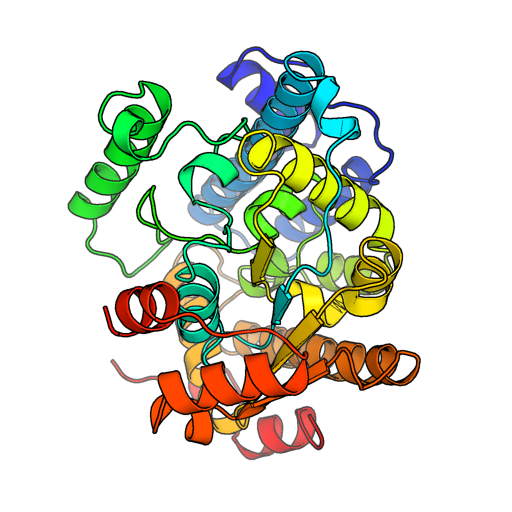46 105 THR A N 1
ATOM 760 C CA . THR A 1 105 ? 0.651 45.475 35.089 1.00 12.42 105 THR A CA 1
ATOM 761 C C . THR A 1 105 ? -0.232 44.405 35.714 1.00 11.98 105 THR A C 1
ATOM 762 O O . THR A 1 105 ? 0.096 43.859 36.766 1.00 13.02 105 THR A O 1
ATOM 766 N N . ALA A 1 106 ? -1.351 44.104 35.064 1.00 12.10 106 ALA A N 1
ATOM 767 C CA . ALA A 1 106 ? -2.268 43.092 35.572 1.00 12.69 106 ALA A CA 1
ATOM 768 C C . ALA A 1 106 ? -1.574 41.734 35.652 1.00 13.29 106 ALA A C 1
ATOM 769 O O . ALA A 1 106 ? -1.720 41.008 36.635 1.00 14.53 106 ALA A O 1
ATOM 771 N N . LEU A 1 107 ? -0.809 41.398 34.617 1.00 12.90 107 LEU A N 1
ATOM 772 C CA . LEU A 1 107 ? -0.097 40.125 34.569 1.00 12.71 107 LEU A CA 1
ATOM 773 C C . LEU A 1 107 ? 0.995 40.079 35.633 1.00 11.58 107 LEU A C 1
ATOM 774 O O . LEU A 1 107 ? 1.206 39.057 36.285 1.00 13.09 107 LEU A O 1
ATOM 779 N N . HIS A 1 108 ? 1.685 41.202 35.794 1.00 10.76 108 HIS A N 1
ATOM 780 C CA . HIS A 1 108 ? 2.760 41.334 36.771 1.00 11.09 108 HIS A CA 1
ATOM 781 C C . HIS A 1 108 ? 2.233 41.038 38.177 1.00 12.08 108 HIS A C 1
ATOM 782 O O . HIS A 1 108 ? 2.829 40.259 38.927 1.00 11.93 108 HIS A O 1
ATOM 789 N N . ARG A 1 109 ? 1.111 41.660 38.525 1.00 12.95 109 ARG A N 1
ATOM 790 C CA . ARG A 1 109 ? 0.501 41.473 39.837 1.00 15.28 109 ARG A CA 1
ATOM 791 C C . ARG A 1 109 ? 0.002 40.046 40.035 1.00 14.33 109 ARG A C 1
ATOM 792 O O . ARG A 1 109 ? 0.107 39.490 41.129 1.00 15.06 109 ARG A O 1
ATOM 800 N N . LEU A 1 110 ? -0.546 39.457 38.979 1.00 13.48 110 LEU A N 1
ATOM 801 C CA . LEU A 1 110 ? -1.051 38.093 39.061 1.00 14.74 110 LEU A CA 1
ATOM 802 C C . LEU A 1 110 ? 0.083 37.096 39.279 1.00 14.63 110 LEU A C 1
ATOM 803 O O . LEU A 1 110 ? 0.084 36.350 40.257 1.00 14.78 110 LEU A O 1
ATOM 808 N N . LEU A 1 111 ? 1.056 37.093 38.374 1.00 14.38 111 LEU A N 1
ATOM 809 C CA . LEU A 1 111 ? 2.180 36.172 38.490 1.00 12.89 111 LEU A CA 1
ATOM 810 C C . LEU A 1 111 ? 2.976 36.420 39.770 1.00 13.65 111 LEU A C 1
ATOM 811 O O . LEU A 1 111 ? 3.520 35.488 40.361 1.00 13.17 111 LEU A O 1
ATOM 816 N N . GLY A 1 112 ? 3.035 37.676 40.202 1.00 14.02 112 GLY A N 1
ATOM 817 C CA . GLY A 1 112 ? 3.772 37.998 41.411 1.00 15.47 112 GLY A CA 1
ATOM 818 C C . GLY A 1 112 ? 3.017 37.676 42.688 1.00 15.70 112 GLY A C 1
ATOM 819 O O . GLY A 1 112 ? 3.579 37.766 43.782 1.00 16.34 112 GLY A O 1
ATOM 820 N N . ALA A 1 113 ? 1.750 37.295 42.551 1.00 15.81 113 ALA A N 1
ATOM 821 C CA . ALA A 1 113 ? 0.908 36.966 43.699 1.00 16.31 113 ALA A CA 1
ATOM 822 C C . ALA A 1 113 ? 1.159 35.554 44.220 1.00 16.21 113 ALA A C 1
ATOM 823 O O . ALA A 1 113 ? 0.834 35.243 45.367 1.00 18.33 113 ALA A O 1
ATOM 825 N N . ASP A 1 114 ? 1.724 34.698 43.376 1.00 14.10 114 ASP A N 1
ATOM 826 C CA . ASP A 1 114 ? 2.020 33.324 43.771 1.00 14.60 114 ASP A CA 1
ATOM 827 C C . ASP A 1 114 ? 2.954 33.376 44.980 1.00 15.08 114 ASP A C 1
ATOM 828 O O . ASP A 1 114 ? 4.017 33.986 44.916 1.00 13.09 114 ASP A O 1
ATOM 833 N N . PRO A 1 115 ? 2.564 32.744 46.101 1.00 14.89 115 PRO A N 1
ATOM 834 C CA . PRO A 1 115 ? 3.392 32.736 47.313 1.00 15.85 115 PRO A CA 1
ATOM 835 C C . PRO A 1 115 ? 4.781 32.130 47.103 1.00 14.12 115 PRO A C 1
ATOM 836 O O . PRO A 1 115 ? 5.702 32.378 47.888 1.00 14.69 115 PRO A O 1
ATOM 840 N N . ALA A 1 116 ? 4.918 31.329 46.049 1.00 12.25 116 ALA A N 1
ATOM 841 C CA . ALA A 1 116 ? 6.181 30.679 45.719 1.00 11.93 116 ALA A CA 1
ATOM 842 C C . ALA A 1 116 ? 7.014 31.558 44.789 1.00 10.62 116 ALA A C 1
ATOM 843 O O . ALA A 1 116 ? 8.093 31.166 44.345 1.00 12.70 116 ALA A O 1
ATOM 845 N N . HIS A 1 117 ? 6.494 32.744 44.492 1.00 10.67 117 HIS A N 1
ATOM 846 C CA . HIS A 1 117 ? 7.179 33.703 43.628 1.00 9.88 117 HIS A CA 1
ATOM 847 C C . HIS A 1 117 ? 7.511 34.950 44.436 1.00 10.40 117 HIS A C 1
ATOM 848 O O . HIS A 1 117 ? 7.020 35.131 45.550 1.00 11.99 117 HIS A O 1
ATOM 855 N N . GLN A 1 118 ? 8.355 35.805 43.873 1.00 9.27 118 GLN A N 1
ATOM 856 C CA . GLN A 1 118 ? 8.729 37.048 44.527 1.00 8.65 118 GLN A CA 1
ATOM 857 C C . GLN A 1 118 ? 8.849 38.135 43.469 1.00 8.57 118 GLN A C 1
ATOM 858 O O . GLN A 1 118 ? 9.280 37.871 42.343 1.00 9.56 118 GLN A O 1
ATOM 864 N N . GLY A 1 119 ? 8.443 39.348 43.831 1.00 9.23 119 GLY A N 1
ATOM 865 C CA . GLY A 1 119 ? 8.508 40.472 42.916 1.00 8.76 119 GLY A CA 1
ATOM 866 C C . GLY A 1 119 ? 9.314 41.617 43.495 1.00 8.75 119 GLY A C 1
ATOM 867 O O . GLY A 1 119 ? 9.684 41.598 44.671 1.00 8.92 119 GLY A O 1
ATOM 868 N N . LEU A 1 120 ? 9.578 42.624 42.669 1.00 7.34 120 LEU A N 1
ATOM 869 C CA . LEU A 1 120 ? 10.362 43.783 43.079 1.00 6.92 120 LEU A CA 1
ATOM 870 C C . LEU A 1 120 ? 9.519 44.817 43.814 1.00 7.49 120 LEU A C 1
ATOM 871 O O . LEU A 1 120 ? 9.011 45.763 43.216 1.00 8.50 120 LEU A O 1
ATOM 876 N N . HIS A 1 121 ? 9.378 44.645 45.121 1.00 7.42 121 HIS A N 1
ATOM 877 C CA . HIS A 1 121 ? 8.587 45.581 45.907 1.00 8.06 121 HIS A CA 1
ATOM 878 C C . HIS A 1 121 ? 9.151 46.985 45.777 1.00 7.10 121 HIS A C 1
ATOM 879 O O . HIS A 1 121 ? 10.361 47.197 45.840 1.00 7.45 121 HIS A O 1
ATOM 886 N N . MET A 1 122 ? 8.249 47.939 45.592 1.00 7.86 122 MET A N 1
ATOM 887 C CA . MET A 1 122 ? 8.603 49.335 45.417 1.00 8.12 122 MET A CA 1
ATOM 888 C C . MET A 1 122 ? 9.662 49.853 46.392 1.00 9.27 122 MET A C 1
ATOM 889 O O . MET A 1 122 ? 10.681 50.402 45.971 1.00 8.74 122 MET A O 1
ATOM 894 N N . TRP A 1 123 ? 9.445 49.674 47.691 1.00 8.40 123 TRP A N 1
ATOM 895 C CA . TRP A 1 123 ? 10.401 50.201 48.652 1.00 8.82 123 TRP A CA 1
ATOM 896 C C . TRP A 1 123 ? 11.790 49.591 48.563 1.00 8.36 123 TRP A C 1
ATOM 897 O O . TRP A 1 123 ? 12.776 50.231 48.926 1.00 9.58 123 TRP A O 1
ATOM 908 N N . LEU A 1 124 ? 11.872 48.364 48.064 1.00 8.79 124 LEU A N 1
ATOM 909 C CA . LEU A 1 124 ? 13.160 47.700 47.932 1.00 8.67 124 LEU A CA 1
ATOM 910 C C . LEU A 1 124 ? 13.863 48.176 46.664 1.00 9.76 124 LEU A C 1
ATOM 911 O O . LEU A 1 124 ? 15.090 48.175 46.590 1.00 9.81 124 LEU A O 1
ATOM 916 N N . ALA A 1 125 ? 13.084 48.586 45.668 1.00 8.89 125 ALA A N 1
ATOM 917 C CA . ALA A 1 125 ? 13.656 49.097 44.427 1.00 11.65 125 ALA A CA 1
ATOM 918 C C . ALA A 1 125 ? 14.185 50.501 44.718 1.00 13.66 125 ALA A C 1
ATOM 919 O O . ALA A 1 125 ? 15.187 50.933 44.148 1.00 15.21 125 ALA A O 1
ATOM 921 N N . GLU A 1 126 ? 13.503 51.212 45.612 1.00 13.02 126 GLU A N 1
ATOM 922 C CA . GLU A 1 126 ? 13.919 52.559 45.989 1.00 14.05 126 GLU A CA 1
ATOM 923 C C . GLU A 1 126 ? 15.098 52.482 46.953 1.00 14.78 126 GLU A C 1
ATOM 924 O O . GLU A 1 126 ? 15.955 53.366 46.970 1.00 16.10 126 GLU A O 1
ATOM 930 N N . TYR A 1 127 ? 15.138 51.417 47.748 1.00 13.60 127 TYR A N 1
ATOM 931 C CA . TYR A 1 127 ? 16.199 51.233 48.731 1.00 12.93 127 TYR A CA 1
ATOM 932 C C . TYR A 1 127 ? 16.664 49.772 48.742 1.00 12.26 127 TYR A C 1
ATOM 933 O O . TYR A 1 127 ? 16.282 48.990 49.615 1.00 10.24 127 TYR A O 1
ATOM 942 N N . PRO A 1 128 ? 17.501 49.389 47.765 1.00 11.25 128 PRO A N 1
ATOM 943 C CA . PRO A 1 128 ? 18.022 48.023 47.648 1.00 11.25 128 PRO A CA 1
ATOM 944 C C . PRO A 1 128 ? 18.585 47.460 48.950 1.00 11.51 128 PRO A C 1
ATOM 945 O O . PRO A 1 128 ? 19.430 48.082 49.601 1.00 12.28 128 PRO A O 1
ATOM 949 N N . GLN A 1 129 ? 18.110 46.273 49.308 1.00 10.15 129 GLN A N 1
ATOM 950 C CA . GLN A 1 129 ? 18.519 45.586 50.528 1.00 10.30 129 GLN A CA 1
ATOM 951 C C . GLN A 1 129 ? 17.801 44.245 50.561 1.00 10.18 129 GLN A C 1
ATOM 952 O O . GLN A 1 129 ? 16.843 44.029 49.821 1.00 9.93 129 GLN A O 1
ATOM 958 N N . PRO A 1 130 ? 18.259 43.316 51.412 1.00 9.40 130 PRO A N 1
ATOM 959 C CA . PRO A 1 130 ? 17.581 42.020 51.476 1.00 9.82 130 PRO A CA 1
ATOM 960 C C . PRO A 1 130 ? 16.150 42.227 51.980 1.00 9.20 130 PRO A C 1
ATOM 961 O O . PRO A 1 130 ? 15.923 42.960 52.943 1.00 10.91 130 PRO A O 1
ATOM 965 N N . ARG A 1 131 ? 15.190 41.591 51.323 1.00 8.51 131 ARG A N 1
ATOM 966 C CA . ARG A 1 131 ? 13.789 41.720 51.712 1.00 8.54 131 ARG A CA 1
ATOM 967 C C . ARG A 1 131 ? 13.524 41.116 53.088 1.00 9.00 131 ARG A C 1
ATOM 968 O O . ARG A 1 131 ? 13.693 39.915 53.290 1.00 9.36 131 ARG A O 1
ATOM 976 N N . PRO A 1 132 ? 13.110 41.946 54.058 1.00 8.57 132 PRO A N 1
ATOM 977 C CA . PRO A 1 132 ? 12.830 41.428 55.402 1.00 9.84 132 PRO A CA 1
ATOM 978 C C . PRO A 1 132 ? 11.521 40.645 55.386 1.00 9.65 132 PRO A C 1
ATOM 979 O O . PRO A 1 132 ? 10.728 40.772 54.450 1.00 8.90 132 PRO A O 1
ATOM 983 N N . PRO A 1 133 ? 11.279 39.818 56.414 1.00 10.39 133 PRO A N 1
ATOM 984 C CA . PRO A 1 133 ? 10.029 39.057 56.443 1.00 10.76 133 PRO A CA 1
ATOM 985 C C . PRO A 1 133 ? 8.862 40.041 56.361 1.00 8.67 133 PRO A C 1
ATOM 986 O O . PRO A 1 133 ? 8.872 41.084 57.020 1.00 9.71 133 PRO A O 1
ATOM 990 N N . ARG A 1 134 ? 7.862 39.701 55.556 1.00 11.01 134 ARG A N 1
ATOM 991 C CA . ARG A 1 134 ? 6.702 40.558 55.339 1.00 10.75 134 ARG A CA 1
ATOM 992 C C . ARG A 1 134 ? 6.047 41.129 56.590 1.00 10.99 134 ARG A C 1
ATOM 993 O O . ARG A 1 134 ? 5.706 42.312 56.631 1.00 10.98 134 ARG A O 1
ATOM 1001 N N . GLU A 1 135 ? 5.874 40.295 57.607 1.00 11.52 135 GLU A N 1
ATOM 1002 C CA . GLU A 1 135 ? 5.225 40.733 58.837 1.00 12.82 135 GLU A CA 1
ATOM 1003 C C . GLU A 1 135 ? 5.962 41.836 59.597 1.00 12.72 135 GLU A C 1
ATOM 1004 O O . GLU A 1 135 ? 5.404 42.442 60.515 1.00 12.10 135 GLU A O 1
ATOM 1010 N N . THR A 1 136 ? 7.203 42.115 59.212 1.00 11.61 136 THR A N 1
ATOM 1011 C CA . THR A 1 136 ? 7.989 43.140 59.896 1.00 11.61 136 THR A CA 1
ATOM 1012 C C . THR A 1 136 ? 7.993 44.508 59.227 1.00 11.22 136 THR A C 1
ATOM 1013 O O . THR A 1 136 ? 8.435 45.487 59.820 1.00 11.62 136 THR A O 1
ATOM 1017 N N . TRP A 1 137 ? 7.502 44.585 57.997 1.00 11.71 137 TRP A N 1
ATOM 1018 C CA . TRP A 1 137 ? 7.524 45.851 57.275 1.00 11.32 137 TRP A CA 1
ATOM 1019 C C . TRP A 1 137 ? 6.915 47.051 57.993 1.00 10.21 137 TRP A C 1
ATOM 1020 O O . TRP A 1 137 ? 7.520 48.121 58.019 1.00 10.20 137 TRP A O 1
ATOM 1031 N N . GLU A 1 138 ? 5.728 46.884 58.572 1.00 13.07 138 GLU A N 1
ATOM 1032 C CA . GLU A 1 138 ? 5.069 47.991 59.262 1.00 14.26 138 GLU A CA 1
ATOM 1033 C C . GLU A 1 138 ? 5.831 48.488 60.489 1.00 15.08 138 GLU A C 1
ATOM 1034 O O . GLU A 1 138 ? 5.479 49.518 61.070 1.00 16.51 138 GLU A O 1
ATOM 1040 N N . SER A 1 139 ? 6.869 47.755 60.882 1.00 14.21 139 SER A N 1
ATOM 1041 C CA . SER A 1 139 ? 7.684 48.127 62.034 1.00 14.65 139 SER A CA 1
ATOM 1042 C C . SER A 1 139 ? 9.097 48.492 61.588 1.00 15.92 139 SER A C 1
ATOM 1043 O O . SER A 1 139 ? 9.942 48.855 62.406 1.00 15.77 139 SER A O 1
ATOM 1046 N N . ASN A 1 140 ? 9.342 48.397 60.284 1.00 14.72 140 ASN A N 1
ATOM 1047 C CA . ASN A 1 140 ? 10.650 48.692 59.708 1.00 15.19 140 ASN A CA 1
ATOM 1048 C C . ASN A 1 140 ? 10.838 50.184 59.452 1.00 15.99 140 ASN A C 1
ATOM 1049 O O . ASN A 1 140 ? 10.043 50.816 58.753 1.00 13.92 140 ASN A O 1
ATOM 1054 N N . PRO A 1 141 ? 11.901 50.769 60.025 1.00 17.03 141 PRO A N 1
ATOM 1055 C CA . PRO A 1 141 ? 12.214 52.191 59.874 1.00 18.35 141 PRO A CA 1
ATOM 1056 C C . PRO A 1 141 ? 12.195 52.679 58.428 1.00 17.48 141 PRO A C 1
ATOM 1057 O O . PRO A 1 141 ? 11.545 53.673 58.109 1.00 18.24 141 PRO A O 1
ATOM 1061 N N . LEU A 1 142 ? 12.905 51.974 57.552 1.00 16.32 142 LEU A N 1
ATOM 1062 C CA . LEU A 1 142 ? 12.966 52.363 56.148 1.00 15.82 142 LEU A CA 1
ATOM 1063 C C . LEU A 1 142 ? 11.639 52.207 55.408 1.00 14.89 142 LEU A C 1
ATOM 1064 O O . LEU A 1 142 ? 11.259 53.079 54.627 1.00 15.40 142 LEU A O 1
ATOM 1069 N N . TYR A 1 143 ? 10.929 51.107 55.645 1.00 14.53 143 TYR A N 1
ATOM 1070 C CA . TYR A 1 143 ? 9.643 50.908 54.982 1.00 13.23 143 TYR A CA 1
ATOM 1071 C C . TYR A 1 143 ? 8.681 52.017 55.389 1.00 14.44 143 TYR A C 1
ATOM 1072 O O . TYR A 1 143 ? 8.040 52.639 54.544 1.00 14.50 143 TYR A O 1
ATOM 1081 N N . ARG A 1 144 ? 8.580 52.252 56.693 1.00 15.30 144 ARG A N 1
ATOM 1082 C CA . ARG A 1 144 ? 7.697 53.287 57.215 1.00 16.56 144 ARG A CA 1
ATOM 1083 C C . ARG A 1 144 ? 8.101 54.642 56.655 1.00 18.79 144 ARG A C 1
ATOM 1084 O O . ARG A 1 144 ? 7.249 55.461 56.313 1.00 19.07 144 ARG A O 1
ATOM 1092 N N . GLN A 1 145 ? 9.408 54.865 56.566 1.00 20.40 145 GLN A N 1
ATOM 1093 C CA . GLN A 1 145 ? 9.950 56.110 56.038 1.00 23.09 145 GLN A CA 1
ATOM 1094 C C . GLN A 1 145 ? 9.436 56.323 54.617 1.00 24.48 145 GLN A C 1
ATOM 1095 O O . GLN A 1 145 ? 8.878 57.373 54.301 1.00 25.48 145 GLN A O 1
ATOM 1101 N N . LEU A 1 146 ? 9.612 55.317 53.766 1.00 25.00 146 LEU A N 1
ATOM 1102 C CA . LEU A 1 146 ? 9.159 55.401 52.382 1.00 26.09 146 LEU A CA 1
ATOM 1103 C C . LEU A 1 146 ? 7.637 55.422 52.286 1.00 26.06 146 LEU A C 1
ATOM 1104 O O . LEU A 1 146 ? 7.070 56.160 51.481 1.00 26.76 146 LEU A O 1
ATOM 1109 N N . ASP A 1 147 ? 6.979 54.611 53.109 1.00 26.53 147 ASP A N 1
ATOM 1110 C CA . ASP A 1 147 ? 5.522 54.543 53.112 1.00 27.50 147 ASP A CA 1
ATOM 1111 C C . ASP A 1 147 ? 4.931 55.900 53.479 1.00 29.23 147 ASP A C 1
ATOM 1112 O O . ASP A 1 147 ? 3.860 56.274 52.998 1.00 28.88 147 ASP A O 1
ATOM 1117 N N . ALA A 1 148 ? 5.639 56.635 54.332 1.00 30.56 148 ALA A N 1
ATOM 1118 C CA . ALA A 1 148 ? 5.191 57.953 54.763 1.00 32.12 148 ALA A CA 1
ATOM 1119 C C . ALA A 1 148 ? 5.257 58.947 53.609 1.00 33.47 148 ALA A C 1
ATOM 1120 O O . ALA A 1 148 ? 4.349 59.760 53.431 1.00 34.05 148 ALA A O 1
ATOM 1122 N N . ASP A 1 149 ? 6.333 58.882 52.831 1.00 35.67 149 ASP A N 1
ATOM 1123 C CA . ASP A 1 149 ? 6.502 59.778 51.692 1.00 37.76 149 ASP A CA 1
ATOM 1124 C C . ASP A 1 149 ? 5.346 59.626 50.709 1.00 38.75 149 ASP A C 1
ATOM 1125 O O . ASP A 1 149 ? 4.784 60.618 50.244 1.00 39.19 149 ASP A O 1
ATOM 1130 N N . PHE A 1 150 ? 4.997 58.381 50.396 1.00 39.39 150 PHE A N 1
ATOM 1131 C CA . PHE A 1 150 ? 3.904 58.101 49.470 1.00 39.68 150 PHE A CA 1
ATOM 1132 C C . PHE A 1 150 ? 2.590 58.693 49.967 1.00 40.02 150 PHE A C 1
ATOM 1133 O O . PHE A 1 150 ? 2.002 59.555 49.314 1.00 39.96 150 PHE A O 1
ATOM 1141 N N . THR A 1 151 ? 2.132 58.216 51.120 1.00 40.60 151 THR A N 1
ATOM 1142 C CA . THR A 1 151 ? 0.887 58.692 51.710 1.00 41.02 151 THR A CA 1
ATOM 1143 C C . THR A 1 151 ? 0.860 60.216 51.740 1.00 41.23 151 THR A C 1
ATOM 1144 O O . THR A 1 151 ? -0.195 60.833 51.585 1.00 41.22 151 THR A O 1
ATOM 1148 N N . GLN A 1 152 ? 2.030 60.815 51.938 1.00 41.67 152 GLN A N 1
ATOM 1149 C CA . GLN A 1 152 ? 2.156 62.266 51.988 1.00 42.30 152 GLN A CA 1
ATOM 1150 C C . GLN A 1 152 ? 1.911 62.887 50.617 1.00 42.03 152 GLN A C 1
ATOM 1151 O O . GLN A 1 152 ? 0.921 63.592 50.414 1.00 42.25 152 GLN A O 1
ATOM 1157 N N . HIS A 1 153 ? 2.814 62.617 49.679 1.00 41.90 153 HIS A N 1
ATOM 1158 C CA . HIS A 1 153 ? 2.706 63.154 48.327 1.00 41.96 153 HIS A CA 1
ATOM 1159 C C . HIS A 1 153 ? 1.344 62.838 47.713 1.00 41.92 153 HIS A C 1
ATOM 1160 O O . HIS A 1 153 ? 0.837 63.594 46.884 1.00 41.22 153 HIS A O 1
ATOM 1167 N N . HIS A 1 154 ? 0.755 61.719 48.125 1.00 42.31 154 HIS A N 1
ATOM 1168 C CA . HIS A 1 154 ? -0.554 61.320 47.623 1.00 42.37 154 HIS A CA 1
ATOM 1169 C C . HIS A 1 154 ? -1.623 62.293 48.105 1.00 42.52 154 HIS A C 1
ATOM 1170 O O . HIS A 1 154 ? -2.427 62.787 47.316 1.00 43.37 154 HIS A O 1
ATOM 1177 N N . ALA A 1 155 ? -1.626 62.559 49.408 1.00 41.22 155 ALA A N 1
ATOM 1178 C CA . ALA A 1 155 ? -2.593 63.472 50.006 1.00 40.25 155 ALA A CA 1
ATOM 1179 C C . ALA A 1 155 ? -2.468 64.861 49.387 1.00 40.12 155 ALA A C 1
ATOM 1180 O O . ALA A 1 155 ? -3.463 65.568 49.220 1.00 39.64 155 ALA A O 1
ATOM 1182 N N . GLU A 1 156 ? -1.239 65.242 49.046 1.00 40.40 156 GLU A N 1
ATOM 1183 C CA . GLU A 1 156 ? -0.974 66.542 48.441 1.00 40.83 156 GLU A CA 1
ATOM 1184 C C . GLU A 1 156 ? -1.827 66.726 47.195 1.00 41.03 156 GLU A C 1
ATOM 1185 O O . GLU A 1 156 ? -2.755 67.534 47.173 1.00 41.65 156 GLU A O 1
ATOM 1191 N N . ASN A 1 157 ? -1.505 65.968 46.155 1.00 40.91 157 ASN A N 1
ATOM 1192 C CA . ASN A 1 157 ? -2.242 66.042 44.899 1.00 40.83 157 ASN A CA 1
ATOM 1193 C C . ASN A 1 157 ? -2.724 64.665 44.457 1.00 40.78 157 ASN A C 1
ATOM 1194 O O . ASN A 1 157 ? -1.931 63.832 44.025 1.00 40.62 157 ASN A O 1
ATOM 1199 N N . PRO A 1 158 ? -4.038 64.407 44.577 1.00 40.48 158 PRO A N 1
ATOM 1200 C CA . PRO A 1 158 ? -4.630 63.123 44.189 1.00 40.87 158 PRO A CA 1
ATOM 1201 C C . PRO A 1 158 ? -4.335 62.755 42.735 1.00 41.45 158 PRO A C 1
ATOM 1202 O O . PRO A 1 158 ? -5.192 62.897 41.861 1.00 41.90 158 PRO A O 1
ATOM 1206 N N . GLY A 1 159 ? -3.116 62.283 42.486 1.00 41.70 159 GLY A N 1
ATOM 1207 C CA . GLY A 1 159 ? -2.711 61.894 41.145 1.00 42.15 159 GLY A CA 1
ATOM 1208 C C . GLY A 1 159 ? -2.990 62.929 40.070 1.00 42.45 159 GLY A C 1
ATOM 1209 O O . GLY A 1 159 ? -3.502 64.014 40.350 1.00 42.42 159 GLY A O 1
ATOM 1210 N N . TYR A 1 160 ? -2.643 62.591 38.831 1.00 42.62 160 TYR A N 1
ATOM 1211 C CA . TYR A 1 160 ? -2.860 63.477 37.690 1.00 42.64 160 TYR A CA 1
ATOM 1212 C C . TYR A 1 160 ? -2.031 64.756 37.706 1.00 42.57 160 TYR A C 1
ATOM 1213 O O . TYR A 1 160 ? -1.708 65.291 38.767 1.00 42.72 160 TYR A O 1
ATOM 1222 N N . THR A 1 161 ? -1.696 65.238 36.512 1.00 42.33 161 THR A N 1
ATOM 1223 C CA . THR A 1 161 ? -0.904 66.453 36.347 1.00 42.19 161 THR A CA 1
ATOM 1224 C C . THR A 1 161 ? 0.446 66.337 37.049 1.00 42.23 161 THR A C 1
ATOM 1225 O O . THR A 1 161 ? 0.628 66.848 38.156 1.00 42.61 161 THR A O 1
ATOM 1229 N N . GLY A 1 162 ? 1.389 65.660 36.399 1.00 42.28 162 GLY A N 1
ATOM 1230 C CA . GLY A 1 162 ? 2.712 65.498 36.974 1.00 42.56 162 GLY A CA 1
ATOM 1231 C C . GLY A 1 162 ? 3.084 64.061 37.268 1.00 42.51 162 GLY A C 1
ATOM 1232 O O . GLY A 1 162 ? 2.447 63.127 36.777 1.00 42.98 162 GLY A O 1
ATOM 1233 N N . LEU A 1 163 ? 4.128 63.884 38.071 1.00 42.24 163 LEU A N 1
ATOM 1234 C CA . LEU A 1 163 ? 4.586 62.554 38.442 1.00 41.70 163 LEU A CA 1
ATOM 1235 C C . LEU A 1 163 ? 3.464 61.706 39.014 1.00 41.93 163 LEU A C 1
ATOM 1236 O O . LEU A 1 163 ? 2.304 62.118 39.061 1.00 42.79 163 LEU A O 1
ATOM 1241 N N . HIS A 1 164 ? 3.834 60.513 39.458 1.00 41.73 164 HIS A N 1
ATOM 1242 C CA . HIS A 1 164 ? 2.895 59.570 40.035 1.00 41.36 164 HIS A CA 1
ATOM 1243 C C . HIS A 1 164 ? 3.709 58.549 40.816 1.00 41.39 164 HIS A C 1
ATOM 1244 O O . HIS A 1 164 ? 4.636 57.935 40.280 1.00 41.84 164 HIS A O 1
ATOM 1251 N N . PHE A 1 165 ? 3.375 58.383 42.089 1.00 40.80 165 PHE A N 1
ATOM 1252 C CA . PHE A 1 165 ? 4.088 57.443 42.936 1.00 38.92 165 PHE A CA 1
ATOM 1253 C C . PHE A 1 165 ? 3.322 56.138 43.073 1.00 37.24 165 PHE A C 1
ATOM 1254 O O . PHE A 1 165 ? 2.196 56.011 42.594 1.00 37.65 165 PHE A O 1
ATOM 1262 N N . MET A 1 166 ? 3.947 55.170 43.728 1.00 34.29 166 MET A N 1
ATOM 1263 C CA . MET A 1 166 ? 3.353 53.856 43.919 1.00 30.76 166 MET A CA 1
ATOM 1264 C C . MET A 1 166 ? 3.403 53.476 45.395 1.00 27.85 166 MET A C 1
ATOM 1265 O O . MET A 1 166 ? 4.269 53.951 46.132 1.00 29.07 166 MET A O 1
ATOM 1270 N N . ALA A 1 167 ? 2.473 52.630 45.830 1.00 24.51 167 ALA A N 1
ATOM 1271 C CA . ALA A 1 167 ? 2.456 52.192 47.222 1.00 20.80 167 ALA A CA 1
ATOM 1272 C C . ALA A 1 167 ? 3.757 51.443 47.486 1.00 18.56 167 ALA A C 1
ATOM 1273 O O . ALA A 1 167 ? 4.236 50.703 46.628 1.00 16.74 167 ALA A O 1
ATOM 1275 N N . ALA A 1 168 ? 4.319 51.634 48.675 1.00 15.32 168 ALA A N 1
ATOM 1276 C CA . ALA A 1 168 ? 5.580 51.001 49.050 1.00 13.72 168 ALA A CA 1
ATOM 1277 C C . ALA A 1 168 ? 5.602 49.483 48.906 1.00 13.00 168 ALA A C 1
ATOM 1278 O O . ALA A 1 168 ? 6.653 48.896 48.651 1.00 11.48 168 A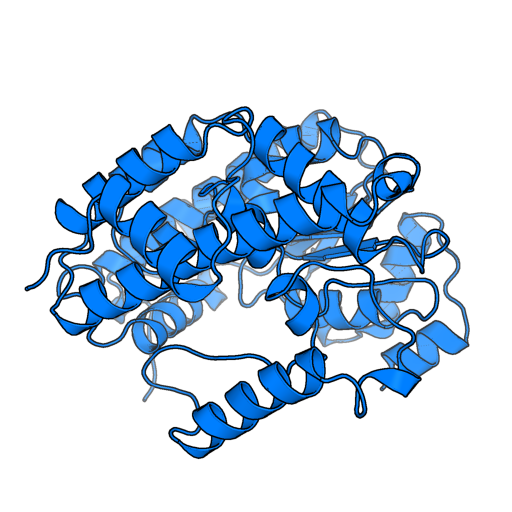LA A O 1
ATOM 1280 N N . TYR A 1 169 ? 4.447 48.844 49.055 1.00 12.16 169 TYR A N 1
ATOM 1281 C CA . TYR A 1 169 ? 4.370 47.389 48.967 1.00 12.55 169 TYR A CA 1
ATOM 1282 C C . TYR A 1 169 ? 4.030 46.845 47.581 1.00 11.46 169 TYR A C 1
ATOM 1283 O O . TYR A 1 169 ? 4.067 45.635 47.362 1.00 12.02 169 TYR A O 1
ATOM 1292 N N . GLU A 1 170 ? 3.699 47.733 46.650 1.00 11.11 170 GLU A N 1
ATOM 1293 C CA . GLU A 1 170 ? 3.349 47.315 45.294 1.00 13.16 170 GLU A CA 1
ATOM 1294 C C . GLU A 1 170 ? 4.577 46.903 44.490 1.00 11.88 170 GLU A C 1
ATOM 1295 O O . GLU A 1 170 ? 5.689 47.338 44.777 1.00 11.97 170 GLU A O 1
ATOM 1301 N N . LEU A 1 171 ? 4.370 46.069 43.476 1.00 11.08 171 LEU A N 1
ATOM 1302 C CA . LEU A 1 171 ? 5.477 45.614 42.639 1.00 10.34 171 LEU A CA 1
ATOM 1303 C C . LEU A 1 171 ? 5.869 46.670 41.612 1.00 11.12 171 LEU A C 1
ATOM 1304 O O . LEU A 1 171 ? 5.017 47.232 40.919 1.00 12.57 171 LEU A O 1
ATOM 1309 N N . GLU A 1 172 ? 7.169 46.929 41.527 1.00 10.11 172 GLU A N 1
ATOM 1310 C CA . GLU A 1 172 ? 7.724 47.923 40.615 1.00 9.78 172 GLU A CA 1
ATOM 1311 C C . GLU A 1 172 ? 8.365 47.313 39.372 1.00 7.80 172 GLU A C 1
ATOM 1312 O O . GLU A 1 172 ? 8.714 46.130 39.347 1.00 7.97 172 GLU A O 1
ATOM 1318 N N . GLU A 1 173 ? 8.533 48.152 38.355 1.00 7.22 173 GLU A N 1
ATOM 1319 C CA . GLU A 1 173 ? 9.145 47.744 37.099 1.00 7.05 173 GLU A CA 1
ATOM 1320 C C . GLU A 1 173 ? 10.666 47.784 37.200 1.00 5.65 173 GLU A C 1
ATOM 1321 O O . GLU A 1 173 ? 11.232 48.512 38.020 1.00 6.84 173 GLU A O 1
ATOM 1327 N N . CYS A 1 174 ? 11.320 47.025 36.328 1.00 5.79 174 CYS A N 1
ATOM 1328 C CA . CYS A 1 174 ? 12.776 46.930 36.331 1.00 5.45 174 CYS A CA 1
ATOM 1329 C C . CYS A 1 174 ? 13.545 48.218 36.070 1.00 6.00 174 CYS A C 1
ATOM 1330 O O . CYS A 1 174 ? 14.725 48.296 36.412 1.00 5.65 174 CYS A O 1
ATOM 1333 N N . TRP A 1 175 ? 12.909 49.226 35.475 1.00 5.93 175 TRP A N 1
ATOM 1334 C CA . TRP A 1 175 ? 13.637 50.468 35.228 1.00 4.49 175 TRP A CA 1
ATOM 1335 C C . TRP A 1 175 ? 14.125 51.058 36.545 1.00 4.42 175 TRP A C 1
ATOM 1336 O O . TRP A 1 175 ? 15.104 51.800 36.566 1.00 5.61 175 TRP A O 1
ATOM 1347 N N . GLN A 1 176 ? 13.453 50.717 37.645 1.00 6.10 176 GLN A N 1
ATOM 1348 C CA . GLN A 1 176 ? 13.861 51.224 38.951 1.00 5.31 176 GLN A CA 1
ATOM 1349 C C . GLN A 1 176 ? 15.242 50.695 39.321 1.00 5.16 176 GLN A C 1
ATOM 1350 O O . GLN A 1 176 ? 15.943 51.292 40.135 1.00 7.26 176 GLN A O 1
ATOM 1356 N N . LEU A 1 177 ? 15.623 49.569 38.725 1.00 6.18 177 LEU A N 1
ATOM 1357 C CA . LEU A 1 177 ? 16.944 48.999 38.964 1.00 5.43 177 LEU A CA 1
ATOM 1358 C C . LEU A 1 177 ? 17.900 49.415 37.852 1.00 5.73 177 LEU A C 1
ATOM 1359 O O . LEU A 1 177 ? 19.024 49.828 38.124 1.00 5.43 177 LEU A O 1
ATOM 1364 N N . LEU A 1 178 ? 17.444 49.317 36.604 1.00 5.98 178 LEU A N 1
ATOM 1365 C CA . LEU A 1 178 ? 18.275 49.662 35.453 1.00 6.06 178 LEU A CA 1
ATOM 1366 C C . LEU A 1 178 ? 18.713 51.127 35.434 1.00 5.99 178 LEU A C 1
ATOM 1367 O O . LEU A 1 178 ? 19.739 51.466 34.834 1.00 6.14 178 LEU A O 1
ATOM 1372 N N . ARG A 1 179 ? 17.947 51.995 36.090 1.00 5.34 179 ARG A N 1
ATOM 1373 C CA . ARG A 1 179 ? 18.306 53.409 36.138 1.00 5.61 179 ARG A CA 1
ATOM 1374 C C . ARG A 1 179 ? 19.667 53.577 36.811 1.00 5.71 179 ARG A C 1
ATOM 1375 O O . ARG A 1 179 ? 20.352 54.571 36.590 1.00 6.04 179 ARG A O 1
ATOM 1383 N N . GLN A 1 180 ? 20.058 52.606 37.632 1.00 6.35 180 GLN A N 1
ATOM 1384 C CA . GLN A 1 180 ? 21.350 52.680 38.313 1.00 5.20 180 GLN A CA 1
ATOM 1385 C C . GLN A 1 180 ? 22.493 52.741 37.299 1.00 5.38 180 GLN A C 1
ATOM 1386 O O . GLN A 1 180 ? 23.553 53.309 37.580 1.00 6.17 180 GLN A O 1
ATOM 1392 N N . SER A 1 181 ? 22.260 52.159 36.122 1.00 6.35 181 SER A N 1
ATOM 1393 C CA . SER A 1 181 ? 23.239 52.126 35.032 1.00 5.60 181 SER A CA 1
ATOM 1394 C C . SER A 1 181 ? 22.941 53.199 33.986 1.00 5.56 181 SER A C 1
ATOM 1395 O O . SER A 1 181 ? 23.649 53.310 32.980 1.00 7.36 181 SER A O 1
ATOM 1398 N N . LEU A 1 182 ? 21.894 53.980 34.225 1.00 6.65 182 LEU A N 1
ATOM 1399 C CA . LEU A 1 182 ? 21.462 55.022 33.298 1.00 5.97 182 LEU A CA 1
ATOM 1400 C C . LEU A 1 182 ? 21.163 54.472 31.901 1.00 7.24 182 LEU A C 1
ATOM 1401 O O . LEU A 1 182 ? 21.333 55.168 30.899 1.00 6.51 182 LEU A O 1
ATOM 1406 N N . HIS A 1 183 ? 20.734 53.211 31.854 1.00 6.91 183 HIS A N 1
ATOM 1407 C CA . HIS A 1 183 ? 20.334 52.547 30.608 1.00 6.34 183 HIS A CA 1
ATOM 1408 C C . HIS A 1 183 ? 18.859 52.222 30.813 1.00 6.22 183 HIS A C 1
ATOM 1409 O O . HIS A 1 183 ? 18.515 51.291 31.547 1.00 6.28 183 HIS A O 1
ATOM 1416 N N . SER A 1 184 ? 17.985 52.984 30.168 1.00 5.16 184 SER A N 1
ATOM 1417 C CA . SER A 1 184 ? 16.550 52.786 30.339 1.00 5.94 184 SER A CA 1
ATOM 1418 C C . SER A 1 184 ? 15.752 53.437 29.221 1.00 6.49 184 SER A C 1
ATOM 1419 O O . SER A 1 184 ? 16.107 54.518 28.754 1.00 6.65 184 SER A O 1
ATOM 1422 N N . VAL A 1 185 ? 14.679 52.783 28.784 1.00 6.25 185 VAL A N 1
ATOM 1423 C CA . VAL A 1 185 ? 13.848 53.372 27.739 1.00 6.90 185 VAL A CA 1
ATOM 1424 C C . VAL A 1 185 ? 12.777 54.273 28.354 1.00 7.75 185 VAL A C 1
ATOM 1425 O O . VAL A 1 185 ? 11.922 54.809 27.647 1.00 8.01 185 VAL A O 1
ATOM 1429 N N . SER A 1 186 ? 12.830 54.453 29.673 1.00 6.94 186 SER A N 1
ATOM 1430 C CA . SER A 1 186 ? 11.862 55.310 30.350 1.00 6.56 186 SER A CA 1
ATOM 1431 C C . SER A 1 186 ? 12.118 56.776 30.012 1.00 7.69 186 SER A C 1
ATOM 1432 O O . SER A 1 186 ? 11.185 57.564 29.857 1.00 8.55 186 SER A O 1
ATOM 1435 N N . TYR A 1 187 ? 13.388 57.134 29.872 1.00 7.47 187 TYR A N 1
ATOM 1436 C CA . TYR A 1 187 ? 13.757 58.518 29.597 1.00 6.91 187 TYR A CA 1
ATOM 1437 C C . TYR A 1 187 ? 13.163 59.088 28.322 1.00 6.54 187 TYR A C 1
ATOM 1438 O O . TYR A 1 187 ? 12.584 60.175 28.341 1.00 6.97 187 TYR A O 1
ATOM 1447 N N . GLU A 1 188 ? 13.292 58.357 27.221 1.00 6.33 188 GLU A N 1
ATOM 1448 C CA . GLU A 1 188 ? 12.782 58.825 25.941 1.00 6.18 188 GLU A CA 1
ATOM 1449 C C . GLU A 1 188 ? 11.256 58.842 25.850 1.00 7.33 188 GLU A C 1
ATOM 1450 O O . GLU A 1 188 ? 10.698 59.433 24.929 1.00 7.13 188 GLU A O 1
ATOM 1456 N N . ALA A 1 189 ? 10.585 58.199 26.801 1.00 6.87 189 ALA A N 1
ATOM 1457 C CA . ALA A 1 189 ? 9.126 58.172 26.819 1.00 7.00 189 ALA A CA 1
ATOM 1458 C C . ALA A 1 189 ? 8.573 59.286 27.715 1.00 7.44 189 ALA A C 1
ATOM 1459 O O . ALA A 1 189 ? 7.363 59.484 27.797 1.00 8.67 189 ALA A O 1
ATOM 1461 N N . LEU A 1 190 ? 9.469 60.017 28.376 1.00 7.03 190 LEU A N 1
ATOM 1462 C CA . LEU A 1 190 ? 9.076 61.098 29.278 1.00 7.96 190 LEU A CA 1
ATOM 1463 C C . LEU A 1 190 ? 9.711 62.432 28.902 1.00 6.98 190 LEU A C 1
ATOM 1464 O O . LEU A 1 190 ? 9.472 63.451 29.551 1.00 7.62 190 LEU A O 1
ATOM 1469 N N . ALA A 1 191 ? 10.523 62.421 27.852 1.00 6.76 191 ALA A N 1
ATOM 1470 C CA . ALA A 1 191 ? 11.197 63.629 27.397 1.00 6.90 191 ALA A CA 1
ATOM 1471 C C . ALA A 1 191 ? 11.649 63.4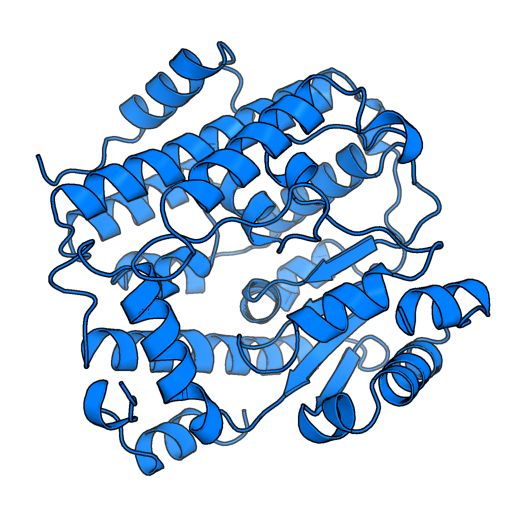42 25.961 1.00 6.79 191 ALA A C 1
ATOM 1472 O O . ALA A 1 191 ? 11.771 62.315 25.479 1.00 6.44 191 ALA A O 1
ATOM 1474 N N . HIS A 1 192 ? 11.889 64.555 25.279 1.00 6.74 192 HIS A N 1
ATOM 1475 C CA . HIS A 1 192 ? 12.351 64.508 23.904 1.00 5.17 192 HIS A CA 1
ATOM 1476 C C . HIS A 1 192 ? 13.870 64.433 23.941 1.00 6.43 192 HIS A C 1
ATOM 1477 O O . HIS A 1 192 ? 14.552 65.456 24.011 1.00 6.93 192 HIS A O 1
ATOM 1484 N N . VAL A 1 193 ? 14.398 63.215 23.914 1.00 6.91 193 VAL A N 1
ATOM 1485 C CA . VAL A 1 193 ? 15.842 63.013 23.942 1.00 6.29 193 VAL A CA 1
ATOM 1486 C C . VAL A 1 193 ? 16.261 62.024 22.854 1.00 7.38 193 VAL A C 1
ATOM 1487 O O . VAL A 1 193 ? 16.851 60.978 23.133 1.00 7.25 193 VAL A O 1
ATOM 1491 N N . PRO A 1 194 ? 15.971 62.352 21.588 1.00 7.87 194 PRO A N 1
ATOM 1492 C CA . PRO A 1 194 ? 16.325 61.470 20.477 1.00 7.76 194 PRO A CA 1
ATOM 1493 C C . PRO A 1 194 ? 17.796 61.066 20.408 1.00 7.55 194 PRO A C 1
ATOM 1494 O O . PRO A 1 194 ? 18.110 59.957 19.986 1.00 8.47 194 PRO A O 1
ATOM 1498 N N . SER A 1 195 ? 18.697 61.947 20.834 1.00 7.84 195 SER A N 1
ATOM 1499 C CA . SER A 1 195 ? 20.116 61.622 20.789 1.00 7.76 195 SER A CA 1
ATOM 1500 C C . SER A 1 195 ? 20.421 60.491 21.761 1.00 7.32 195 SER A C 1
ATOM 1501 O O . SER A 1 195 ? 21.250 59.625 21.481 1.00 9.09 195 SER A O 1
ATOM 1504 N N . TYR A 1 196 ? 19.748 60.492 22.905 1.00 5.78 196 TYR A N 1
ATOM 1505 C CA . TYR A 1 196 ? 19.967 59.426 23.873 1.00 5.28 196 TYR A CA 1
ATOM 1506 C C . TYR A 1 196 ? 19.282 58.148 23.392 1.00 6.48 196 TYR A C 1
ATOM 1507 O O . TYR A 1 196 ? 19.848 57.060 23.497 1.00 5.77 196 TYR A O 1
ATOM 1516 N N . ALA A 1 197 ? 18.068 58.278 22.862 1.00 6.30 197 ALA A N 1
ATOM 1517 C CA . ALA A 1 197 ? 17.344 57.114 22.362 1.00 5.61 197 ALA A CA 1
ATOM 1518 C C . ALA A 1 197 ? 18.172 56.405 21.285 1.00 6.79 197 ALA A C 1
ATOM 1519 O O . ALA A 1 197 ? 18.266 55.177 21.269 1.00 7.83 197 ALA A O 1
ATOM 1521 N N . ASP A 1 198 ? 18.771 57.194 20.397 1.00 6.90 198 ASP A N 1
ATOM 1522 C CA . ASP A 1 198 ? 19.599 56.680 19.309 1.00 8.38 198 ASP A CA 1
ATOM 1523 C C . ASP A 1 198 ? 20.834 55.978 19.860 1.00 7.68 198 ASP A C 1
ATOM 1524 O O . ASP A 1 198 ? 21.186 54.879 19.428 1.00 9.03 198 ASP A O 1
ATOM 1529 N N . TRP A 1 199 ? 21.495 56.627 20.813 1.00 7.18 199 TRP A N 1
ATOM 1530 C CA . TRP A 1 199 ? 22.684 56.066 21.435 1.00 7.05 199 TRP A CA 1
ATOM 1531 C C . TRP A 1 199 ? 22.332 54.738 22.105 1.00 6.58 199 TRP A C 1
ATOM 1532 O O . TRP A 1 199 ? 23.013 53.729 21.920 1.00 7.14 199 TRP A O 1
ATOM 1543 N N . LEU A 1 200 ? 21.254 54.740 22.881 1.00 6.98 200 LEU A N 1
ATOM 1544 C CA . LEU A 1 200 ? 20.836 53.537 23.585 1.00 6.57 200 LEU A CA 1
ATOM 1545 C C . LEU A 1 200 ? 20.545 52.372 22.640 1.00 7.26 200 LEU A C 1
ATOM 1546 O O . LEU A 1 200 ? 20.852 51.219 22.959 1.00 7.54 200 LEU A O 1
ATOM 1551 N N . SER A 1 201 ? 19.974 52.670 21.474 1.00 6.93 201 SER A N 1
ATOM 1552 C CA . SER A 1 201 ? 19.647 51.621 20.507 1.00 8.10 201 SER A CA 1
ATOM 1553 C C . SER A 1 201 ? 20.893 50.908 19.977 1.00 8.81 201 SER A C 1
ATOM 1554 O O . SER A 1 201 ? 20.793 49.818 19.419 1.00 11.57 201 SER A O 1
ATOM 1557 N N . ARG A 1 202 ? 22.060 51.518 20.161 1.00 9.48 202 ARG A N 1
ATOM 1558 C CA . ARG A 1 202 ? 23.321 50.940 19.695 1.00 11.05 202 ARG A CA 1
ATOM 1559 C C . ARG A 1 202 ? 24.131 50.283 20.813 1.00 11.11 202 ARG A C 1
ATOM 1560 O O . ARG A 1 202 ? 25.201 49.733 20.563 1.00 12.40 202 ARG A O 1
ATOM 1568 N N . GLN A 1 203 ? 23.621 50.326 22.040 1.00 8.01 203 GLN A N 1
ATOM 1569 C CA . GLN A 1 203 ? 24.350 49.771 23.176 1.00 8.94 203 GLN A CA 1
ATOM 1570 C C . GLN A 1 203 ? 24.118 48.308 23.495 1.00 7.96 203 GLN A C 1
ATOM 1571 O O . GLN A 1 203 ? 23.070 47.741 23.188 1.00 10.02 203 GLN A O 1
ATOM 1577 N N . ASP A 1 204 ? 25.123 47.708 24.121 1.00 8.95 204 ASP A N 1
ATOM 1578 C CA . ASP A 1 204 ? 25.029 46.332 24.574 1.00 8.31 204 ASP A CA 1
ATOM 1579 C C . ASP A 1 204 ? 24.464 46.456 25.989 1.00 8.36 204 ASP A C 1
ATOM 1580 O O . ASP A 1 204 ? 25.096 47.042 26.869 1.00 9.43 204 ASP A O 1
ATOM 1585 N N . TRP A 1 205 ? 23.259 45.932 26.197 1.00 7.34 205 TRP A N 1
ATOM 1586 C CA . TRP A 1 205 ? 22.611 46.012 27.503 1.00 6.15 205 TRP A CA 1
ATOM 1587 C C . TRP A 1 205 ? 23.112 44.982 28.507 1.00 5.96 205 TRP A C 1
ATOM 1588 O O . TRP A 1 205 ? 22.749 45.040 29.683 1.00 6.37 205 TRP A O 1
ATOM 1599 N N . THR A 1 206 ? 23.939 44.043 28.068 1.00 6.80 206 THR A N 1
ATOM 1600 C CA . THR A 1 206 ? 24.390 42.996 28.974 1.00 6.75 206 THR A CA 1
ATOM 1601 C C . THR A 1 206 ? 24.955 43.466 30.314 1.00 6.97 206 THR A C 1
ATOM 1602 O O . THR A 1 206 ? 24.555 42.963 31.356 1.00 6.34 206 THR A O 1
ATOM 1606 N N . PRO A 1 207 ? 25.876 44.441 30.316 1.00 6.75 207 PRO A N 1
ATOM 1607 C CA . PRO A 1 207 ? 26.408 44.880 31.610 1.00 7.05 207 PRO A CA 1
ATOM 1608 C C . PRO A 1 207 ? 25.313 45.395 32.543 1.00 6.60 207 PRO A C 1
ATOM 1609 O O . PRO A 1 207 ? 25.361 45.169 33.751 1.00 6.79 207 PRO A O 1
ATOM 1613 N N . SER A 1 208 ? 24.324 46.081 31.977 1.00 6.35 208 SER A N 1
ATOM 1614 C CA . SER A 1 208 ? 23.219 46.609 32.774 1.00 5.38 208 SER A CA 1
ATOM 1615 C C . SER A 1 208 ? 22.360 45.479 33.327 1.00 4.92 208 SER A C 1
ATOM 1616 O O . SER A 1 208 ? 21.886 45.553 34.459 1.00 6.10 208 SER A O 1
ATOM 1619 N N . TYR A 1 209 ? 22.148 44.433 32.535 1.00 5.32 209 TYR A N 1
ATOM 1620 C CA . TYR A 1 209 ? 21.350 43.316 33.025 1.00 4.93 209 TYR A CA 1
ATOM 1621 C C . TYR A 1 209 ? 22.120 42.497 34.051 1.00 5.48 209 TYR A C 1
ATOM 1622 O O . TYR A 1 209 ? 21.528 41.907 34.951 1.00 5.51 209 TYR A O 1
ATOM 1631 N N . CYS A 1 210 ? 23.441 42.466 33.928 1.00 5.75 210 CYS A N 1
ATOM 1632 C CA . CYS A 1 210 ? 24.247 41.753 34.902 1.00 7.14 210 CYS A CA 1
ATOM 1633 C C . CYS A 1 210 ? 24.092 42.451 36.256 1.00 5.58 210 CYS A C 1
ATOM 1634 O O . CYS A 1 210 ? 24.024 41.797 37.302 1.00 6.17 210 CYS A O 1
ATOM 1637 N N . ARG A 1 211 ? 24.022 43.779 36.240 1.00 6.10 211 ARG A N 1
ATOM 1638 C CA . ARG A 1 211 ? 23.849 44.523 37.483 1.00 6.08 211 ARG A CA 1
ATOM 1639 C C . ARG A 1 211 ? 22.435 44.272 38.022 1.00 6.71 211 ARG A C 1
ATOM 1640 O O . ARG A 1 211 ? 22.226 44.142 39.231 1.00 6.69 211 ARG A O 1
ATOM 1648 N N . HIS A 1 212 ? 21.469 44.205 37.112 1.00 6.09 212 HIS A N 1
ATOM 1649 C CA . HIS A 1 212 ? 20.077 43.936 37.459 1.00 5.98 212 HIS A CA 1
ATOM 1650 C C . HIS A 1 212 ? 20.037 42.619 38.246 1.00 6.36 212 HIS A C 1
ATOM 1651 O O . HIS A 1 212 ? 19.410 42.529 39.302 1.00 5.96 212 HIS A O 1
ATOM 1658 N N . ARG A 1 213 ? 20.741 41.610 37.742 1.00 5.81 213 ARG A N 1
ATOM 1659 C CA . ARG A 1 213 ? 20.787 40.305 38.397 1.00 5.76 213 ARG A CA 1
ATOM 1660 C C . ARG A 1 213 ? 21.433 40.374 39.783 1.00 6.28 213 ARG A C 1
ATOM 1661 O O . ARG A 1 213 ? 20.952 39.738 40.724 1.00 5.80 213 ARG A O 1
ATOM 1669 N N . ARG A 1 214 ? 22.518 41.135 39.911 1.00 6.42 214 ARG A N 1
ATOM 1670 C CA . ARG A 1 214 ? 23.179 41.283 41.205 1.00 6.36 214 ARG A CA 1
ATOM 1671 C C . ARG A 1 214 ? 22.197 41.894 42.199 1.00 6.37 214 ARG A C 1
ATOM 1672 O O . ARG A 1 214 ? 22.210 41.558 43.383 1.00 7.10 214 ARG A O 1
ATOM 1680 N N . ASN A 1 215 ? 21.346 42.798 41.722 1.00 6.46 215 ASN A N 1
ATOM 1681 C CA . ASN A 1 215 ? 20.360 43.405 42.601 1.00 6.59 215 ASN A CA 1
ATOM 1682 C C . ASN A 1 215 ? 19.259 42.414 42.978 1.00 6.97 215 ASN A C 1
ATOM 1683 O O . ASN A 1 215 ? 18.747 42.458 44.096 1.00 6.89 215 ASN A O 1
ATOM 1688 N N . LEU A 1 216 ? 18.891 41.516 42.064 1.00 6.52 216 LEU A N 1
ATOM 1689 C CA . LEU A 1 216 ? 17.880 40.514 42.395 1.00 6.21 216 LEU A CA 1
ATOM 1690 C C . LEU A 1 216 ? 18.458 39.557 43.440 1.00 7.26 216 LEU A C 1
ATOM 1691 O O . LEU A 1 216 ? 17.754 39.128 44.352 1.00 7.58 216 LEU A O 1
ATOM 1696 N N . GLN A 1 217 ? 19.739 39.219 43.298 1.00 6.48 217 GLN A N 1
ATOM 1697 C CA . GLN A 1 217 ? 20.409 38.332 44.250 1.00 7.13 217 GLN A CA 1
ATOM 1698 C C . GLN A 1 217 ? 20.393 38.951 45.644 1.00 7.91 217 GLN A C 1
ATOM 1699 O O . GLN A 1 217 ? 20.167 38.262 46.639 1.00 6.90 217 GLN A O 1
ATOM 1705 N N . LEU A 1 218 ? 20.654 40.253 45.706 1.00 6.45 218 LEU A N 1
ATOM 1706 C CA . LEU A 1 218 ? 20.678 40.985 46.966 1.00 7.32 218 LEU A CA 1
ATOM 1707 C C . LEU A 1 218 ? 19.292 41.089 47.594 1.00 6.07 218 LEU A C 1
ATOM 1708 O O . LEU A 1 218 ? 19.087 40.700 48.744 1.00 7.59 218 LEU A O 1
ATOM 1713 N N . ILE A 1 219 ? 18.339 41.616 46.833 1.00 5.55 219 ILE A N 1
ATOM 1714 C CA . ILE A 1 219 ? 16.985 41.783 47.336 1.00 6.61 219 ILE A CA 1
ATOM 1715 C C . ILE A 1 219 ? 16.333 40.445 47.670 1.00 7.47 219 ILE A C 1
ATOM 1716 O O . ILE A 1 219 ? 15.560 40.351 48.624 1.00 7.87 219 ILE A O 1
ATOM 1721 N N . GLY A 1 220 ? 16.662 39.408 46.901 1.00 6.36 220 GLY A N 1
ATOM 1722 C CA . GLY A 1 220 ? 16.086 38.096 47.141 1.00 8.47 220 GLY A CA 1
ATOM 1723 C C . GLY A 1 220 ? 16.916 37.170 48.016 1.00 8.13 220 GLY A C 1
ATOM 1724 O O . GLY A 1 220 ? 16.659 35.967 48.050 1.00 8.80 220 GLY A O 1
ATOM 1725 N N . LEU A 1 221 ? 17.889 37.727 48.735 1.00 9.41 221 LEU A N 1
ATOM 1726 C CA . LEU A 1 221 ? 18.773 36.945 49.602 1.00 10.72 221 LEU A CA 1
ATOM 1727 C C . LEU A 1 221 ? 18.059 36.068 50.630 1.00 9.12 221 LEU A C 1
ATOM 1728 O O . LEU A 1 221 ? 18.538 34.978 50.959 1.00 11.47 221 LEU A O 1
ATOM 1733 N N . ASN A 1 222 ? 16.923 36.538 51.136 1.00 9.33 222 ASN A N 1
ATOM 1734 C CA . ASN A 1 222 ? 16.165 35.788 52.135 1.00 9.71 222 ASN A CA 1
ATOM 1735 C C . ASN A 1 222 ? 15.030 34.960 51.537 1.00 11.10 222 ASN A C 1
ATOM 1736 O O . ASN A 1 222 ? 14.282 34.306 52.269 1.00 11.98 222 ASN A O 1
ATOM 1741 N N . ASP A 1 223 ? 14.903 34.986 50.214 1.00 9.98 223 ASP A N 1
ATOM 1742 C CA . ASP A 1 223 ? 13.845 34.258 49.516 1.00 9.86 223 ASP A CA 1
ATOM 1743 C C . ASP A 1 223 ? 14.417 33.486 48.331 1.00 10.82 223 ASP A C 1
ATOM 1744 O O . ASP A 1 223 ? 13.781 33.385 47.283 1.00 10.18 223 ASP A O 1
ATOM 1749 N N . ALA A 1 224 ? 15.609 32.931 48.512 1.00 11.60 224 ALA A N 1
ATOM 1750 C CA . ALA A 1 224 ? 16.301 32.202 47.454 1.00 11.68 224 ALA A CA 1
ATOM 1751 C C . ALA A 1 224 ? 15.500 31.109 46.752 1.00 11.62 224 ALA A C 1
ATOM 1752 O O . ALA A 1 224 ? 15.730 30.835 45.572 1.00 11.85 224 ALA A O 1
ATOM 1754 N N . GLU A 1 225 ? 14.563 30.486 47.462 1.00 11.05 225 GLU A N 1
ATOM 1755 C CA . GLU A 1 225 ? 13.770 29.412 46.872 1.00 13.03 225 GLU A CA 1
ATOM 1756 C C . GLU A 1 225 ? 12.592 29.903 46.031 1.00 12.16 225 GLU A C 1
ATOM 1757 O O . GLU A 1 225 ? 11.928 29.107 45.364 1.00 13.62 225 GLU A O 1
ATOM 1763 N N . LYS A 1 226 ? 12.337 31.209 46.057 1.00 10.60 226 LYS A N 1
ATOM 1764 C CA . LYS A 1 226 ? 11.224 31.775 45.300 1.00 9.72 226 LYS A CA 1
ATOM 1765 C C . LYS A 1 226 ? 11.618 32.250 43.905 1.00 9.50 226 LYS A C 1
ATOM 1766 O O . LYS A 1 226 ? 12.676 32.852 43.712 1.00 9.62 226 LYS A O 1
ATOM 1772 N N . ARG A 1 227 ? 10.755 31.970 42.933 1.00 9.25 227 ARG A N 1
ATOM 1773 C CA . ARG A 1 227 ? 11.005 32.366 41.552 1.00 9.18 227 ARG A CA 1
ATOM 1774 C C . ARG A 1 227 ? 10.753 33.853 41.383 1.00 9.04 227 ARG A C 1
ATOM 1775 O O . ARG A 1 227 ? 9.727 34.367 41.820 1.00 9.57 227 ARG A O 1
ATOM 1783 N N . TRP A 1 228 ? 11.691 34.544 40.747 1.00 7.11 228 TRP A N 1
ATOM 1784 C CA . TRP A 1 228 ? 11.529 35.966 40.505 1.00 7.27 228 TRP A CA 1
ATOM 1785 C C . TRP A 1 228 ? 10.559 36.220 39.356 1.00 7.20 228 TRP A C 1
ATOM 1786 O O . TRP A 1 228 ? 10.513 35.463 38.378 1.00 7.50 228 TRP A O 1
ATOM 1797 N N . VAL A 1 229 ? 9.780 37.286 39.497 1.00 7.50 229 VAL A N 1
ATOM 1798 C CA . VAL A 1 229 ? 8.833 37.716 38.480 1.00 6.89 229 VAL A CA 1
ATOM 1799 C C . VAL A 1 229 ? 9.154 39.189 38.254 1.00 7.42 229 VAL A C 1
ATOM 1800 O O . VAL A 1 229 ? 9.127 39.990 39.192 1.00 8.74 229 VAL A O 1
ATOM 1804 N N . LEU A 1 230 ? 9.470 39.533 37.009 1.00 5.81 230 LEU A N 1
ATOM 1805 C CA . LEU A 1 230 ? 9.825 40.900 36.641 1.00 5.85 230 LEU A CA 1
ATOM 1806 C C . LEU A 1 230 ? 8.921 41.429 35.542 1.00 5.82 230 LEU A C 1
ATOM 1807 O O . LEU A 1 230 ? 8.302 40.657 34.814 1.00 6.97 230 LEU A O 1
ATOM 1812 N N . LYS A 1 231 ? 8.844 42.751 35.431 1.00 6.14 231 LYS A N 1
ATOM 1813 C CA . LYS A 1 231 ? 8.067 43.373 34.364 1.00 5.19 231 LYS A CA 1
ATOM 1814 C C . LYS A 1 231 ? 8.693 44.717 34.017 1.00 5.38 231 LYS A C 1
ATOM 1815 O O . LYS A 1 231 ? 9.002 45.513 34.905 1.00 5.99 231 LYS A O 1
ATOM 1821 N N . ASN A 1 232 ? 8.884 44.968 32.726 1.00 4.91 232 ASN A N 1
ATOM 1822 C CA . ASN A 1 232 ? 9.472 46.230 32.293 1.00 5.15 232 ASN A CA 1
ATOM 1823 C C . ASN A 1 232 ? 9.506 46.347 30.777 1.00 5.64 232 ASN A C 1
ATOM 1824 O O . ASN A 1 232 ? 9.701 45.357 30.076 1.00 6.66 232 ASN A O 1
ATOM 1829 N N . PRO A 1 233 ? 9.309 47.566 30.249 1.00 4.95 233 PRO A N 1
ATOM 1830 C CA . PRO A 1 233 ? 9.341 47.751 28.797 1.00 5.70 233 PRO A CA 1
ATOM 1831 C C . PRO A 1 233 ? 10.720 47.480 28.169 1.00 6.33 233 PRO A C 1
ATOM 1832 O O . PRO A 1 233 ? 10.804 47.121 27.000 1.00 6.40 233 PRO A O 1
ATOM 1836 N N . SER A 1 234 ? 11.797 47.642 28.938 1.00 4.79 234 SER A N 1
ATOM 1837 C CA . SER A 1 234 ? 13.142 47.441 28.390 1.00 5.53 234 SER A CA 1
ATOM 1838 C C . SER A 1 234 ? 13.395 46.041 27.846 1.00 5.23 234 SER A C 1
ATOM 1839 O O . SER A 1 234 ? 14.210 45.854 26.945 1.00 5.80 234 SER A O 1
ATOM 1842 N N . HIS A 1 235 ? 12.689 45.057 28.383 1.00 5.64 235 HIS A N 1
ATOM 1843 C CA . HIS A 1 235 ? 12.889 43.685 27.954 1.00 4.67 235 HIS A CA 1
ATOM 1844 C C . HIS A 1 235 ? 12.603 43.481 26.470 1.00 6.34 235 HIS A C 1
ATOM 1845 O O . HIS A 1 235 ? 13.091 42.531 25.863 1.00 6.46 235 HIS A O 1
ATOM 1852 N N . LEU A 1 236 ? 11.838 44.394 25.879 1.00 6.05 236 LEU A N 1
ATOM 1853 C CA . LEU A 1 236 ? 11.546 44.323 24.448 1.00 5.68 236 LEU A CA 1
ATOM 1854 C C . LEU A 1 236 ? 12.801 44.669 23.651 1.00 5.68 236 LEU A C 1
ATOM 1855 O O . LEU A 1 236 ? 13.081 44.066 22.609 1.00 6.48 236 LEU A O 1
ATOM 1860 N N . PHE A 1 237 ? 13.549 45.644 24.166 1.00 5.74 237 PHE A N 1
ATOM 1861 C CA . PHE A 1 237 ? 14.758 46.162 23.528 1.00 5.89 237 PHE A CA 1
ATOM 1862 C C . PHE A 1 237 ? 16.042 45.413 23.853 1.00 5.23 237 PHE A C 1
ATOM 1863 O O . PHE A 1 237 ? 17.010 45.466 23.083 1.00 9.13 237 PHE A O 1
ATOM 1871 N N . ALA A 1 238 ? 16.057 44.728 24.990 1.00 5.22 238 ALA A N 1
ATOM 1872 C CA . ALA A 1 238 ? 17.267 44.058 25.453 1.00 4.43 238 ALA A CA 1
ATOM 1873 C C . ALA A 1 238 ? 17.150 42.562 25.665 1.00 5.32 238 ALA A C 1
ATOM 1874 O O . ALA A 1 238 ? 17.764 42.014 26.580 1.00 5.90 238 ALA A O 1
ATOM 1876 N N . LEU A 1 239 ? 16.388 41.892 24.812 1.00 5.98 239 LEU A N 1
ATOM 1877 C CA . LEU A 1 239 ? 16.212 40.461 24.969 1.00 6.24 239 LEU A CA 1
ATOM 1878 C C . LEU A 1 239 ? 17.524 39.680 24.937 1.00 6.17 239 LEU A C 1
ATOM 1879 O O . LEU A 1 239 ? 17.690 38.730 25.702 1.00 6.81 239 LEU A O 1
ATOM 1884 N N . ASP A 1 240 ? 18.459 40.059 24.068 1.00 6.15 240 ASP A N 1
ATOM 1885 C CA . ASP A 1 240 ? 19.722 39.329 24.024 1.00 6.32 240 ASP A CA 1
ATOM 1886 C C . ASP A 1 240 ? 20.461 39.442 25.352 1.00 6.28 240 ASP A C 1
ATOM 1887 O O . ASP A 1 240 ? 21.026 38.461 25.834 1.00 8.28 240 ASP A O 1
ATOM 1892 N N . ALA A 1 241 ? 20.453 40.632 25.950 1.00 6.65 241 ALA A N 1
ATOM 1893 C CA . ALA A 1 241 ? 21.123 40.830 27.230 1.00 6.10 241 ALA A CA 1
ATOM 1894 C C . ALA A 1 241 ? 20.395 40.045 28.311 1.00 7.01 241 ALA A C 1
ATOM 1895 O O . ALA A 1 241 ? 21.015 39.467 29.207 1.00 6.74 241 ALA A O 1
ATOM 1897 N N . LEU A 1 242 ? 19.071 40.033 28.222 1.00 6.33 242 LEU A N 1
ATOM 1898 C CA . LEU A 1 242 ? 18.252 39.316 29.180 1.00 5.67 242 LEU A CA 1
ATOM 1899 C C . LEU A 1 242 ? 18.592 37.827 29.140 1.00 6.51 242 LEU A C 1
ATOM 1900 O O . LEU A 1 242 ? 18.855 37.218 30.179 1.00 6.20 242 LEU A O 1
ATOM 1905 N N . MET A 1 243 ? 18.604 37.245 27.945 1.00 5.57 243 MET A N 1
ATOM 1906 C CA . MET A 1 243 ? 18.911 35.823 27.815 1.00 5.43 243 MET A CA 1
ATOM 1907 C C . MET A 1 243 ? 20.359 35.494 28.172 1.00 7.29 243 MET A C 1
ATOM 1908 O O . MET A 1 243 ? 20.641 34.408 28.673 1.00 8.92 243 MET A O 1
ATOM 1913 N N . ALA A 1 244 ? 21.279 36.418 27.922 1.00 6.65 244 ALA A N 1
ATOM 1914 C CA . ALA A 1 244 ? 22.679 36.166 28.257 1.00 7.51 244 ALA A CA 1
ATOM 1915 C C . ALA A 1 244 ? 22.842 36.118 29.776 1.00 8.68 244 ALA A C 1
ATOM 1916 O O . ALA A 1 244 ? 23.634 35.336 30.308 1.00 10.48 244 ALA A O 1
ATOM 1918 N N . THR A 1 245 ? 22.078 36.958 30.466 1.00 7.21 245 THR A N 1
ATOM 1919 C CA . THR A 1 245 ? 22.130 37.047 31.921 1.00 7.29 245 THR A CA 1
ATOM 1920 C C . THR A 1 245 ? 21.277 35.984 32.612 1.00 6.72 245 THR A C 1
ATOM 1921 O O . THR A 1 245 ? 21.637 35.482 33.680 1.00 7.00 245 THR A O 1
ATOM 1925 N N . TYR A 1 246 ? 20.152 35.648 31.991 1.00 6.51 246 TYR A N 1
ATOM 1926 C CA . TYR A 1 246 ? 19.214 34.659 32.518 1.00 7.48 246 TYR A CA 1
ATOM 1927 C C . TYR A 1 246 ? 18.898 33.684 31.382 1.00 7.20 246 TYR A C 1
ATOM 1928 O O . TYR A 1 246 ? 17.822 33.738 30.786 1.00 6.73 246 TYR A O 1
ATOM 1937 N N . PRO A 1 247 ? 19.831 32.770 31.074 1.00 8.07 247 PRO A N 1
ATOM 1938 C CA . PRO A 1 247 ? 19.661 31.785 29.999 1.00 9.29 247 PRO A CA 1
ATOM 1939 C C . PRO A 1 247 ? 18.384 30.949 30.022 1.00 7.80 247 PRO A C 1
ATOM 1940 O O . PRO A 1 247 ? 17.878 30.554 28.968 1.00 9.32 247 PRO A O 1
ATOM 1944 N N . ASP A 1 248 ? 17.873 30.683 31.219 1.00 6.95 248 ASP A N 1
ATOM 1945 C CA . ASP A 1 248 ? 16.668 29.876 31.392 1.00 7.47 248 ASP A CA 1
ATOM 1946 C C . ASP A 1 248 ? 15.407 30.702 31.642 1.00 7.37 248 ASP A C 1
ATOM 1947 O O . ASP A 1 248 ? 14.412 30.182 32.145 1.00 7.71 248 ASP A O 1
ATOM 1952 N N . ALA A 1 249 ? 15.442 31.980 31.281 1.00 6.80 249 ALA A N 1
ATOM 1953 C CA . ALA A 1 249 ? 14.296 32.856 31.501 1.00 6.58 249 ALA A CA 1
ATOM 1954 C C . ALA A 1 249 ? 13.022 32.436 30.779 1.00 8.00 249 ALA A C 1
ATOM 1955 O O . ALA A 1 249 ? 13.062 31.837 29.701 1.00 8.21 249 ALA A O 1
ATOM 1957 N N . LEU A 1 250 ? 11.891 32.757 31.400 1.00 7.47 250 LEU A N 1
ATOM 1958 C CA . LEU A 1 250 ? 10.572 32.481 30.844 1.00 7.93 250 LEU A CA 1
ATOM 1959 C C . LEU A 1 250 ? 10.027 33.871 30.542 1.00 7.77 250 LEU A C 1
ATOM 1960 O O . LEU A 1 250 ? 9.791 34.666 31.452 1.00 9.96 250 LEU A O 1
ATOM 1965 N N . VAL A 1 251 ? 9.837 34.165 29.262 1.00 6.63 251 VAL A N 1
ATOM 1966 C CA . VAL A 1 251 ? 9.385 35.485 28.842 1.00 7.16 251 VAL A CA 1
ATOM 1967 C C . VAL A 1 251 ? 7.952 35.504 28.327 1.00 6.64 251 VAL A C 1
ATOM 1968 O O . VAL A 1 251 ? 7.588 34.718 27.453 1.00 8.69 251 VAL A O 1
ATOM 1972 N N . VAL A 1 252 ? 7.152 36.416 28.875 1.00 6.18 252 VAL A N 1
ATOM 1973 C CA . VAL A 1 252 ? 5.756 36.576 28.482 1.00 6.86 252 VAL A CA 1
ATOM 1974 C C . VAL A 1 252 ? 5.558 37.969 27.898 1.00 7.00 252 VAL A C 1
ATOM 1975 O O . VAL A 1 252 ? 5.847 38.968 28.556 1.00 7.35 252 VAL A O 1
ATOM 1979 N N . GLN A 1 253 ? 5.067 38.028 26.665 1.00 6.71 253 GLN A N 1
ATOM 1980 C CA . GLN A 1 253 ? 4.819 39.303 26.004 1.00 7.90 253 GLN A CA 1
ATOM 1981 C C . GLN A 1 253 ? 3.325 39.529 25.819 1.00 8.03 253 GLN A C 1
ATOM 1982 O O . GLN A 1 253 ? 2.609 38.649 25.335 1.00 8.22 253 GLN A O 1
ATOM 1988 N N . THR A 1 254 ? 2.860 40.710 26.207 1.00 8.94 254 THR A N 1
ATOM 1989 C CA . THR A 1 254 ? 1.454 41.052 26.054 1.00 10.58 254 THR A CA 1
ATOM 1990 C C . THR A 1 254 ? 1.267 41.713 24.695 1.00 12.33 254 THR A C 1
ATOM 1991 O O . THR A 1 254 ? 2.186 42.341 24.165 1.00 13.32 254 THR A O 1
ATOM 1995 N N . HIS A 1 255 ? 0.073 41.572 24.133 1.00 12.73 255 HIS A N 1
ATOM 1996 C CA . HIS A 1 255 ? -0.225 42.133 22.824 1.00 12.54 255 HIS A CA 1
ATOM 1997 C C . HIS A 1 255 ? -1.576 42.825 22.777 1.00 12.56 255 HIS A C 1
ATOM 1998 O O . HIS A 1 255 ? -2.537 42.388 23.409 1.00 13.47 255 HIS A O 1
ATOM 2005 N N . ARG A 1 256 ? -1.634 43.908 22.011 1.00 11.16 256 ARG A N 1
ATOM 2006 C CA . ARG A 1 256 ? -2.861 44.666 21.814 1.00 10.92 256 ARG A CA 1
ATOM 2007 C C . ARG A 1 256 ? -2.599 45.554 20.605 1.00 10.18 256 ARG A C 1
ATOM 2008 O O . ARG A 1 256 ? -1.556 46.197 20.527 1.00 10.81 256 ARG A O 1
ATOM 2016 N N . PRO A 1 257 ? -3.525 45.581 19.633 1.00 10.03 257 PRO A N 1
ATOM 2017 C CA . PRO A 1 257 ? -3.325 46.415 18.444 1.00 10.24 257 PRO A CA 1
ATOM 2018 C C . PRO A 1 257 ? -2.937 47.825 18.867 1.00 8.84 257 PRO A C 1
ATOM 2019 O O . PRO A 1 257 ? -3.715 48.526 19.506 1.00 8.52 257 PRO A O 1
ATOM 2023 N N . VAL A 1 258 ? -1.732 48.236 18.493 1.00 7.81 258 VAL A N 1
ATOM 2024 C CA . VAL A 1 258 ? -1.217 49.536 18.897 1.00 7.73 258 VAL A CA 1
ATOM 2025 C C . VAL A 1 258 ? -2.059 50.742 18.498 1.00 7.32 258 VAL A C 1
ATOM 2026 O O . VAL A 1 258 ? -2.096 51.733 19.227 1.00 7.57 258 VAL A O 1
ATOM 2030 N N . GLU A 1 259 ? -2.753 50.670 17.366 1.00 8.43 259 GLU A N 1
ATOM 2031 C CA . GLU A 1 259 ? -3.575 51.803 16.959 1.00 8.29 259 GLU A CA 1
ATOM 2032 C C . GLU A 1 259 ? -4.704 52.068 17.958 1.00 9.12 259 GLU A C 1
ATOM 2033 O O . GLU A 1 259 ? -5.276 53.158 17.973 1.00 9.99 259 GLU A O 1
ATOM 2039 N N . THR A 1 260 ? -5.017 51.084 18.800 1.00 9.66 260 THR A N 1
ATOM 2040 C CA . THR A 1 260 ? -6.082 51.253 19.786 1.00 9.09 260 THR A CA 1
ATOM 2041 C C . THR A 1 260 ? -5.589 51.803 21.122 1.00 8.96 260 THR A C 1
ATOM 2042 O O . THR A 1 260 ? -6.395 52.091 22.005 1.00 10.68 260 THR A O 1
ATOM 2046 N N . ILE A 1 261 ? -4.275 51.952 21.273 1.00 7.59 261 ILE A N 1
ATOM 2047 C CA . ILE A 1 261 ? -3.721 52.471 22.523 1.00 7.60 261 ILE A CA 1
ATOM 2048 C C . ILE A 1 261 ? -2.720 53.619 22.374 1.00 6.84 261 ILE A C 1
ATOM 2049 O O . ILE A 1 261 ? -2.367 54.259 23.365 1.00 7.64 261 ILE A O 1
ATOM 2054 N N . MET A 1 262 ? -2.266 53.889 21.152 1.00 6.70 262 MET A N 1
ATOM 2055 C CA . MET A 1 262 ? -1.286 54.954 20.932 1.00 6.12 262 MET A CA 1
ATOM 2056 C C . MET A 1 262 ? -1.722 56.304 21.505 1.00 7.05 262 MET A C 1
ATOM 2057 O O . MET A 1 262 ? -0.928 56.990 22.152 1.00 6.62 262 MET A O 1
ATOM 2062 N N . ALA A 1 263 ? -2.974 56.695 21.286 1.00 6.84 263 ALA A N 1
ATOM 2063 C CA . ALA A 1 263 ? -3.431 57.976 21.823 1.00 7.37 263 ALA A CA 1
ATOM 2064 C C . ALA A 1 263 ? -3.355 57.974 23.348 1.00 7.90 263 ALA A C 1
ATOM 2065 O O . ALA A 1 263 ? -2.906 58.946 23.956 1.00 8.08 263 ALA A O 1
ATOM 2067 N N . SER A 1 264 ? -3.784 56.871 23.957 1.00 8.09 264 SER A N 1
ATOM 2068 C CA . SER A 1 264 ? -3.770 56.731 25.410 1.00 8.60 264 SER A CA 1
ATOM 2069 C C . SER A 1 264 ? -2.341 56.796 25.941 1.00 7.50 264 SER A C 1
ATOM 2070 O O . SER A 1 264 ? -2.079 57.409 26.978 1.00 8.48 264 SER A O 1
ATOM 2073 N N . MET A 1 265 ? -1.420 56.161 25.224 1.00 7.71 265 MET A N 1
ATOM 2074 C CA . MET A 1 265 ? -0.015 56.154 25.612 1.00 8.40 265 MET A CA 1
ATOM 2075 C C . MET A 1 265 ? 0.542 57.572 25.605 1.00 8.29 265 MET A C 1
ATOM 2076 O O . MET A 1 265 ? 1.255 57.979 26.526 1.00 9.58 265 MET A O 1
ATOM 2081 N N . CYS A 1 266 ? 0.211 58.326 24.562 1.00 8.06 266 CYS A N 1
ATOM 2082 C CA . CYS A 1 266 ? 0.683 59.698 24.444 1.00 8.26 266 CYS A CA 1
ATOM 2083 C C . CYS A 1 266 ? 0.052 60.604 25.496 1.00 8.42 266 CYS A C 1
ATOM 2084 O O . CYS A 1 266 ? 0.717 61.479 26.048 1.00 9.42 266 CYS A O 1
ATOM 2087 N N . SER A 1 267 ? -1.232 60.387 25.770 1.00 8.46 267 SER A N 1
ATOM 2088 C CA . SER A 1 267 ? -1.944 61.179 26.763 1.00 8.38 267 SER A CA 1
ATOM 2089 C C . SER A 1 267 ? -1.334 60.957 28.144 1.00 8.69 267 SER A C 1
ATOM 2090 O O . SER A 1 267 ? -1.209 61.894 28.932 1.00 8.95 267 SER A O 1
ATOM 2093 N N . LEU A 1 268 ? -0.949 59.718 28.436 1.00 8.76 268 LEU A N 1
ATOM 2094 C CA . LEU A 1 268 ? -0.336 59.415 29.726 1.00 10.23 268 LEU A CA 1
ATOM 2095 C C . LEU A 1 268 ? 0.981 60.176 29.857 1.00 9.13 268 LEU A C 1
ATOM 2096 O O . LEU A 1 268 ? 1.258 60.789 30.888 1.00 9.60 268 LEU A O 1
ATOM 2101 N N . ALA A 1 269 ? 1.791 60.133 28.806 1.00 9.77 269 ALA A N 1
ATOM 2102 C CA . ALA A 1 269 ? 3.076 60.820 28.813 1.00 9.46 269 ALA A CA 1
ATOM 2103 C C . ALA A 1 269 ? 2.875 62.324 28.952 1.00 10.37 269 ALA A C 1
ATOM 2104 O O . ALA A 1 269 ? 3.603 62.995 29.683 1.00 10.46 269 ALA A O 1
ATOM 2106 N N . GLN A 1 270 ? 1.878 62.841 28.244 1.00 10.44 270 GLN A N 1
ATOM 2107 C CA . GLN A 1 270 ? 1.560 64.260 28.265 1.00 11.80 270 GLN A CA 1
ATOM 2108 C C . GLN A 1 270 ? 1.201 64.735 29.670 1.00 11.37 270 GLN A C 1
ATOM 2109 O O . GLN A 1 270 ? 1.766 65.709 30.171 1.00 12.49 270 GLN A O 1
ATOM 2115 N N . HIS A 1 271 ? 0.268 64.039 30.306 1.00 11.64 271 HIS A N 1
ATOM 2116 C CA . HIS A 1 271 ? -0.159 64.414 31.648 1.00 13.38 271 HIS A CA 1
ATOM 2117 C C . HIS A 1 271 ? 0.927 64.234 32.698 1.00 13.43 271 HIS A C 1
ATOM 2118 O O . HIS A 1 271 ? 1.054 65.048 33.610 1.00 15.20 271 HIS A O 1
ATOM 2125 N N . THR A 1 272 ? 1.714 63.174 32.570 1.00 12.33 272 THR A N 1
ATOM 2126 C CA . THR A 1 272 ? 2.781 62.923 33.529 1.00 11.29 272 THR A CA 1
ATOM 2127 C C . THR A 1 272 ? 3.834 64.023 33.502 1.00 11.62 272 THR A C 1
ATOM 2128 O O . THR A 1 272 ? 4.310 64.466 34.550 1.00 12.96 272 THR A O 1
ATOM 2132 N N . THR A 1 273 ? 4.173 64.473 32.298 1.00 9.93 273 THR A N 1
ATOM 2133 C CA . THR A 1 273 ? 5.210 65.484 32.099 1.00 10.20 273 THR A CA 1
ATOM 2134 C C . THR A 1 273 ? 4.719 66.905 31.848 1.00 10.92 273 THR A C 1
ATOM 2135 O O . THR A 1 273 ? 5.484 67.750 31.384 1.00 11.46 273 THR A O 1
ATOM 2139 N N . GLU A 1 274 ? 3.455 67.172 32.158 1.00 13.24 274 GLU A N 1
ATOM 2140 C CA . GLU A 1 274 ? 2.887 68.497 31.949 1.00 14.19 274 GLU A CA 1
ATOM 2141 C C . GLU A 1 274 ? 3.713 69.589 32.633 1.00 13.53 274 GLU A C 1
ATOM 2142 O O . GLU A 1 274 ? 4.005 69.510 33.826 1.00 13.93 274 GLU A O 1
ATOM 2148 N N . GLY A 1 275 ? 4.098 70.600 31.860 1.00 12.04 275 GLY A N 1
ATOM 2149 C CA . GLY A 1 275 ? 4.878 71.697 32.405 1.00 10.55 275 GLY A CA 1
ATOM 2150 C C . GLY A 1 275 ? 6.376 71.470 32.507 1.00 10.52 275 GLY A C 1
ATOM 2151 O O . GLY A 1 275 ? 7.103 72.360 32.940 1.00 11.25 275 GLY A O 1
ATOM 2152 N N . TRP A 1 276 ? 6.852 70.295 32.107 1.00 8.78 276 TRP A N 1
ATOM 2153 C CA . TRP A 1 276 ? 8.281 69.992 32.184 1.00 8.62 276 TRP A CA 1
ATOM 2154 C C . TRP A 1 276 ? 9.074 70.402 30.951 1.00 8.89 276 TRP A C 1
ATOM 2155 O O . TRP A 1 276 ? 10.298 70.530 31.007 1.00 7.90 276 TRP A O 1
ATOM 2166 N N . SER A 1 277 ? 8.377 70.608 29.838 1.00 8.24 277 SER A N 1
ATOM 2167 C CA . SER A 1 277 ? 9.047 70.941 28.589 1.00 9.29 277 SER A CA 1
ATOM 2168 C C . SER A 1 277 ? 8.127 71.647 27.606 1.00 8.64 277 SER A C 1
ATOM 2169 O O . SER A 1 277 ? 6.915 71.449 27.627 1.00 10.56 277 SER A O 1
ATOM 2172 N N . THR A 1 278 ? 8.716 72.473 26.745 1.00 9.49 278 THR A N 1
ATOM 2173 C CA . THR A 1 278 ? 7.947 73.173 25.727 1.00 10.40 278 THR A CA 1
ATOM 2174 C C . THR A 1 278 ? 8.112 72.438 24.399 1.00 10.47 278 THR A C 1
ATOM 2175 O O . THR A 1 278 ? 7.469 72.784 23.405 1.00 12.02 278 THR A O 1
ATOM 2179 N N . LYS A 1 279 ? 8.966 71.414 24.399 1.00 8.71 279 LYS A N 1
ATOM 2180 C CA . LYS A 1 279 ? 9.249 70.615 23.205 1.00 7.24 279 LYS A CA 1
ATOM 2181 C C . LYS A 1 279 ? 8.519 69.270 23.200 1.00 8.55 279 LYS A C 1
ATOM 2182 O O . LYS A 1 279 ? 7.960 68.866 22.180 1.00 8.53 279 LYS A O 1
ATOM 2188 N N . PHE A 1 280 ? 8.541 68.575 24.335 1.00 8.20 280 PHE A N 1
ATOM 2189 C CA . PHE A 1 280 ? 7.880 67.276 24.449 1.00 8.10 280 PHE A CA 1
ATOM 2190 C C . PHE A 1 280 ? 6.400 67.489 24.743 1.00 8.83 280 PHE A C 1
ATOM 2191 O O . PHE A 1 280 ? 5.941 67.341 25.879 1.00 9.46 280 PHE A O 1
ATOM 2199 N N . VAL A 1 281 ? 5.667 67.856 23.697 1.00 9.50 281 VAL A N 1
ATOM 2200 C CA . VAL A 1 281 ? 4.235 68.111 23.778 1.00 10.66 281 VAL A CA 1
ATOM 2201 C C . VAL A 1 281 ? 3.591 67.726 22.450 1.00 10.00 281 VAL A C 1
ATOM 2202 O O . VAL A 1 281 ? 4.280 67.555 21.443 1.00 10.68 281 VAL A O 1
ATOM 2206 N N . GLY A 1 282 ? 2.269 67.586 22.467 1.00 10.05 282 GLY A N 1
ATOM 2207 C CA . GLY A 1 282 ? 1.514 67.266 21.267 1.00 10.47 282 GLY A CA 1
ATOM 2208 C C . GLY A 1 282 ? 2.113 66.319 20.243 1.00 9.63 282 GLY A C 1
ATOM 2209 O O . GLY A 1 282 ? 2.440 65.174 20.551 1.00 10.17 282 GLY A O 1
ATOM 2210 N N . ALA A 1 283 ? 2.246 66.805 19.013 1.00 9.75 283 ALA A N 1
ATOM 2211 C CA . ALA A 1 283 ? 2.773 66.008 17.910 1.00 8.07 283 ALA A CA 1
ATOM 2212 C C . ALA A 1 283 ? 4.156 65.422 18.156 1.00 8.57 283 ALA A C 1
ATOM 2213 O O . ALA A 1 283 ? 4.477 64.355 17.634 1.00 10.04 283 ALA A O 1
ATOM 2215 N N . GLN A 1 284 ? 4.983 66.112 18.934 1.00 8.66 284 GLN A N 1
ATOM 2216 C CA . GLN A 1 284 ? 6.319 65.597 19.204 1.00 8.26 284 GLN A CA 1
ATOM 2217 C C . GLN A 1 284 ? 6.243 64.334 20.052 1.00 7.68 284 GLN A C 1
ATOM 2218 O O . GLN A 1 284 ? 7.022 63.403 19.860 1.00 7.37 284 GLN A O 1
ATOM 2224 N N . ILE A 1 285 ? 5.305 64.295 20.994 1.00 7.08 285 ILE A N 1
ATOM 2225 C CA . ILE A 1 285 ? 5.149 63.103 21.820 1.00 6.32 285 ILE A CA 1
ATOM 2226 C C . ILE A 1 285 ? 4.725 61.940 20.926 1.00 6.80 285 ILE A C 1
ATOM 2227 O O . ILE A 1 285 ? 5.208 60.816 21.080 1.00 6.90 285 ILE A O 1
ATOM 2232 N N . GLY A 1 286 ? 3.827 62.217 19.984 1.00 6.58 286 GLY A N 1
ATOM 2233 C CA . GLY A 1 286 ? 3.365 61.183 19.076 1.00 7.50 286 GLY A CA 1
ATOM 2234 C C . GLY A 1 286 ? 4.488 60.644 18.207 1.00 6.77 286 GLY A C 1
ATOM 2235 O O . GLY A 1 286 ? 4.622 59.430 18.036 1.00 7.23 286 GLY A O 1
ATOM 2236 N N . ALA A 1 287 ? 5.296 61.543 17.653 1.00 7.86 287 ALA A N 1
ATOM 2237 C CA . ALA A 1 287 ? 6.404 61.142 16.801 1.00 6.72 287 ALA A CA 1
ATOM 2238 C C . ALA A 1 287 ? 7.403 60.293 17.575 1.00 6.82 287 ALA A C 1
ATOM 2239 O O . ALA A 1 287 ? 7.838 59.246 17.095 1.00 7.84 287 ALA A O 1
ATOM 2241 N N . ASP A 1 288 ? 7.759 60.743 18.775 1.00 7.06 288 ASP A N 1
ATOM 2242 C CA . ASP A 1 288 ? 8.714 60.012 19.599 1.00 6.65 288 ASP A CA 1
ATOM 2243 C C . ASP A 1 288 ? 8.179 58.641 20.024 1.00 6.41 288 ASP A C 1
ATOM 2244 O O . ASP A 1 288 ? 8.921 57.657 20.019 1.00 6.21 288 ASP A O 1
ATOM 2249 N N . ALA A 1 289 ? 6.896 58.571 20.374 1.00 5.75 289 ALA A N 1
ATOM 2250 C CA . ALA A 1 289 ? 6.297 57.303 20.798 1.00 6.28 289 ALA A CA 1
ATOM 2251 C C . ALA A 1 289 ? 6.225 56.315 19.640 1.00 6.36 289 ALA A C 1
ATOM 2252 O O . ALA A 1 289 ? 6.455 55.118 19.815 1.00 7.18 289 ALA A O 1
ATOM 2254 N N . MET A 1 290 ? 5.897 56.816 18.453 1.00 6.33 290 MET A N 1
ATOM 2255 C CA . MET A 1 290 ? 5.821 55.955 17.282 1.00 5.87 290 MET A CA 1
ATOM 2256 C C . MET A 1 290 ? 7.183 55.315 17.037 1.00 6.42 290 MET A C 1
ATOM 2257 O O . MET A 1 290 ? 7.274 54.129 16.723 1.00 7.11 290 MET A O 1
ATOM 2262 N N . ASP A 1 291 ? 8.242 56.102 17.191 1.00 6.68 291 ASP A N 1
ATOM 2263 C CA . ASP A 1 291 ? 9.591 55.598 16.978 1.00 7.94 291 ASP A CA 1
ATOM 2264 C C . ASP A 1 291 ? 10.016 54.616 18.064 1.00 6.42 291 ASP A C 1
ATOM 2265 O O . ASP A 1 291 ? 10.429 53.491 17.772 1.00 6.84 291 ASP A O 1
ATOM 2270 N N . THR A 1 292 ? 9.910 55.043 19.318 1.00 6.26 292 THR A N 1
ATOM 2271 C CA . THR A 1 292 ? 10.303 54.206 20.444 1.00 5.83 292 THR A CA 1
ATOM 2272 C C . THR A 1 292 ? 9.670 52.825 20.474 1.00 5.09 292 THR A C 1
ATOM 2273 O O . THR A 1 292 ? 10.371 51.813 20.527 1.00 5.74 292 THR A O 1
ATOM 2277 N N . TRP A 1 293 ? 8.344 52.775 20.434 1.00 5.51 293 TRP A N 1
ATOM 2278 C CA . TRP A 1 293 ? 7.661 51.496 20.526 1.00 4.87 293 TRP A CA 1
ATOM 2279 C C . TRP A 1 293 ? 7.681 50.615 19.289 1.00 4.61 293 TRP A C 1
ATOM 2280 O O . TRP A 1 293 ? 7.560 49.393 19.408 1.00 5.84 293 TRP A O 1
ATOM 2291 N N . SER A 1 294 ? 7.840 51.200 18.106 1.00 5.34 294 SER A N 1
ATOM 2292 C CA . SER A 1 294 ? 7.925 50.355 16.921 1.00 6.09 294 SER A CA 1
ATOM 2293 C C . SER A 1 294 ? 9.305 49.697 16.947 1.00 7.47 294 SER A C 1
ATOM 2294 O O . SER A 1 294 ? 9.461 48.553 16.525 1.00 7.25 294 SER A O 1
ATOM 2297 N N . ARG A 1 295 ? 10.305 50.415 17.456 1.00 6.96 295 ARG A N 1
ATOM 2298 C CA . ARG A 1 295 ? 11.649 49.849 17.567 1.00 6.05 295 ARG A CA 1
ATOM 2299 C C . ARG A 1 295 ? 11.631 48.736 18.613 1.00 6.58 295 ARG A C 1
ATOM 2300 O O . ARG A 1 295 ? 12.187 47.662 18.398 1.00 7.94 295 ARG A O 1
ATOM 2308 N N . GLY A 1 296 ? 10.980 48.993 19.743 1.00 5.87 296 GLY A N 1
ATOM 2309 C CA . GLY A 1 296 ? 10.906 47.993 20.794 1.00 5.56 296 GLY A CA 1
ATOM 2310 C C . GLY A 1 296 ? 10.291 46.687 20.328 1.00 5.49 296 GLY A C 1
ATOM 2311 O O . GLY A 1 296 ? 10.854 45.614 20.539 1.00 6.12 296 GLY A O 1
ATOM 2312 N N . LEU A 1 297 ? 9.126 46.770 19.694 1.00 5.48 297 LEU A N 1
ATOM 2313 C CA . LEU A 1 297 ? 8.459 45.566 19.222 1.00 6.11 297 LEU A CA 1
ATOM 2314 C C . LEU A 1 297 ? 9.245 44.861 18.116 1.00 5.88 297 LEU A C 1
ATOM 2315 O O . LEU A 1 297 ? 9.316 43.630 18.089 1.00 6.82 297 LEU A O 1
ATOM 2320 N N . GLU A 1 298 ? 9.846 45.632 17.213 1.00 5.53 298 GLU A N 1
ATOM 2321 C CA . GLU A 1 298 ? 10.621 45.048 16.125 1.00 6.17 298 GLU A CA 1
ATOM 2322 C C . GLU A 1 298 ? 11.875 44.369 16.669 1.00 6.98 298 GLU A C 1
ATOM 2323 O O . GLU A 1 298 ? 12.203 43.250 16.273 1.00 7.50 298 GLU A O 1
ATOM 2329 N N . ARG A 1 299 ? 12.569 45.035 17.588 1.00 5.91 299 ARG A N 1
ATOM 2330 C CA . ARG A 1 299 ? 13.781 44.464 18.170 1.00 6.22 299 ARG A CA 1
ATOM 2331 C C . ARG A 1 299 ? 13.495 43.187 18.953 1.00 6.92 299 ARG A C 1
ATOM 2332 O O . ARG A 1 299 ? 14.307 42.261 18.955 1.00 8.06 299 ARG A O 1
ATOM 2340 N N . PHE A 1 300 ? 12.345 43.134 19.622 1.00 5.84 300 PHE A N 1
ATOM 2341 C CA . PHE A 1 300 ? 11.984 41.943 20.384 1.00 5.87 300 PHE A CA 1
ATOM 2342 C C . PHE A 1 300 ? 11.747 40.789 19.414 1.00 6.89 300 PHE A C 1
ATOM 2343 O O . PHE A 1 300 ? 12.234 39.686 19.634 1.00 6.97 300 PHE A O 1
ATOM 2351 N N . ASN A 1 301 ? 11.004 41.046 18.341 1.00 6.74 301 ASN A N 1
ATOM 2352 C CA . ASN A 1 301 ? 10.741 40.003 17.349 1.00 7.68 301 ASN A CA 1
ATOM 2353 C C . ASN A 1 301 ? 12.032 39.490 16.721 1.00 8.86 301 ASN A C 1
ATOM 2354 O O . ASN A 1 301 ? 12.230 38.284 16.587 1.00 11.67 301 ASN A O 1
ATOM 2359 N N . ALA A 1 302 ? 12.907 40.409 16.329 1.00 9.11 302 ALA A N 1
ATOM 2360 C CA . ALA A 1 302 ? 14.162 40.035 15.689 1.00 9.38 302 ALA A CA 1
ATOM 2361 C C . ALA A 1 302 ? 15.046 39.174 16.580 1.00 9.86 302 ALA A C 1
ATOM 2362 O O . ALA A 1 302 ? 15.614 38.181 16.126 1.00 11.67 302 ALA A O 1
ATOM 2364 N N . ALA A 1 303 ? 15.151 39.548 17.850 1.00 9.51 303 ALA A N 1
ATOM 2365 C CA . ALA A 1 303 ? 15.988 38.822 18.794 1.00 8.36 303 ALA A CA 1
ATOM 2366 C C . ALA A 1 303 ? 15.398 37.501 19.273 1.00 8.64 303 ALA A C 1
ATOM 2367 O O . ALA A 1 303 ? 16.118 36.530 19.485 1.00 9.38 303 ALA A O 1
ATOM 2369 N N . ARG A 1 304 ? 14.084 37.471 19.444 1.00 9.21 304 ARG A N 1
ATOM 2370 C CA . ARG A 1 304 ? 13.394 36.280 19.923 1.00 9.34 304 ARG A CA 1
ATOM 2371 C C . ARG A 1 304 ? 13.583 35.050 19.033 1.00 9.65 304 ARG A C 1
ATOM 2372 O O . ARG A 1 304 ? 13.614 33.920 19.522 1.00 9.57 304 ARG A O 1
ATOM 2380 N N . ALA A 1 305 ? 13.723 35.273 17.732 1.00 10.07 305 ALA A N 1
ATOM 2381 C CA . ALA A 1 305 ? 13.879 34.175 16.782 1.00 11.39 305 ALA A CA 1
ATOM 2382 C C . ALA A 1 305 ? 15.026 33.200 17.063 1.00 12.55 305 ALA A C 1
ATOM 2383 O O . ALA A 1 305 ? 14.906 32.006 16.783 1.00 13.71 305 ALA A O 1
ATOM 2385 N N . LYS A 1 306 ? 16.129 33.690 17.621 1.00 12.05 306 LYS A N 1
ATOM 2386 C CA . LYS A 1 306 ? 17.283 32.830 17.881 1.00 13.49 306 LYS A CA 1
ATOM 2387 C C . LYS A 1 306 ? 17.184 31.973 19.137 1.00 12.90 306 LYS A C 1
ATOM 2388 O O . LYS A 1 306 ? 18.058 31.144 19.389 1.00 13.37 306 LYS A O 1
ATOM 2394 N N . TYR A 1 307 ? 16.132 32.164 19.924 1.00 10.50 307 TYR A N 1
ATOM 2395 C CA . TYR A 1 307 ? 15.985 31.407 21.161 1.00 10.28 307 TYR A CA 1
ATOM 2396 C C . TYR A 1 307 ? 14.915 30.328 21.090 1.00 10.09 307 TYR A C 1
ATOM 2397 O O . TYR A 1 307 ? 14.115 30.288 20.160 1.00 11.91 307 TYR A O 1
ATOM 2406 N N . ASP A 1 308 ? 14.919 29.452 22.088 1.00 10.38 308 ASP A N 1
ATOM 2407 C CA . ASP A 1 308 ? 13.964 28.352 22.176 1.00 9.48 308 ASP A CA 1
ATOM 2408 C C . ASP A 1 308 ? 12.569 28.908 22.442 1.00 9.95 308 ASP A C 1
ATOM 2409 O O . ASP A 1 308 ? 12.341 29.547 23.470 1.00 8.48 308 ASP A O 1
ATOM 2414 N N . SER A 1 309 ? 11.638 28.658 21.526 1.00 10.68 309 SER A N 1
ATOM 2415 C CA . SER A 1 309 ? 10.273 29.149 21.677 1.00 10.11 309 SER A CA 1
ATOM 2416 C C . SER A 1 309 ? 9.574 28.610 22.926 1.00 9.92 309 SER A C 1
ATOM 2417 O O . SER A 1 309 ? 8.582 29.173 23.378 1.00 11.48 309 SER A O 1
ATOM 2420 N N . ALA A 1 310 ? 10.097 27.524 23.487 1.00 8.73 310 ALA A N 1
ATOM 2421 C CA . ALA A 1 310 ? 9.514 26.944 24.692 1.00 9.23 310 ALA A CA 1
ATOM 2422 C C . ALA A 1 310 ? 9.615 27.928 25.860 1.00 9.85 310 ALA A C 1
ATOM 2423 O O . ALA A 1 310 ? 8.890 27.815 26.849 1.00 11.49 310 ALA A O 1
ATOM 2425 N N . GLN A 1 311 ? 10.517 28.896 25.739 1.00 7.91 311 GLN A N 1
ATOM 2426 C CA . GLN A 1 311 ? 10.716 29.884 26.795 1.00 7.75 311 GLN A CA 1
ATOM 2427 C C . GLN A 1 311 ? 9.938 31.177 26.587 1.00 8.40 311 GLN A C 1
ATOM 2428 O O . GLN A 1 311 ? 10.154 32.151 27.305 1.00 8.85 311 GLN A O 1
ATOM 2434 N N . PHE A 1 312 ? 9.028 31.184 25.619 1.00 7.36 312 PHE A N 1
ATOM 2435 C CA . PHE A 1 312 ? 8.240 32.380 25.324 1.00 8.26 312 PHE A CA 1
ATOM 2436 C C . PHE A 1 312 ? 6.750 32.095 25.271 1.00 9.87 312 PHE A C 1
ATOM 2437 O O . PHE A 1 312 ? 6.328 31.003 24.884 1.00 10.53 312 PHE A O 1
ATOM 2445 N N . TYR A 1 313 ? 5.959 33.089 25.657 1.00 8.65 313 TYR A N 1
ATOM 2446 C CA . TYR A 1 313 ? 4.507 32.971 25.642 1.00 8.90 313 TYR A CA 1
ATOM 2447 C C . TYR A 1 313 ? 3.917 34.322 25.263 1.00 9.63 313 TYR A C 1
ATOM 2448 O O . TYR A 1 313 ? 4.352 35.357 25.771 1.00 9.14 313 TYR A O 1
ATOM 2457 N N . ASP A 1 314 ? 2.938 34.309 24.364 1.00 9.49 314 ASP A N 1
ATOM 2458 C CA . ASP A 1 314 ? 2.273 35.531 23.925 1.00 10.55 314 ASP A CA 1
ATOM 2459 C C . ASP A 1 314 ? 0.872 35.591 24.505 1.00 10.93 314 ASP A C 1
ATOM 2460 O O . ASP A 1 314 ? 0.095 34.643 24.369 1.00 12.41 314 ASP A O 1
ATOM 2465 N N . VAL A 1 315 ? 0.552 36.707 25.151 1.00 11.32 315 VAL A N 1
ATOM 2466 C CA . VAL A 1 315 ? -0.759 36.900 25.752 1.00 12.55 315 VAL A CA 1
ATOM 2467 C C . VAL A 1 315 ? -1.499 38.029 25.052 1.00 14.66 315 VAL A C 1
ATOM 2468 O O . VAL A 1 315 ? -0.951 39.113 24.865 1.00 12.92 315 VAL A O 1
ATOM 2472 N N . ASP A 1 316 ? -2.743 37.775 24.660 1.00 18.64 316 ASP A N 1
ATOM 2473 C CA . ASP A 1 316 ? -3.546 38.802 24.009 1.00 22.89 316 ASP A CA 1
ATOM 2474 C C . ASP A 1 316 ? -4.356 39.523 25.074 1.00 24.46 316 ASP A C 1
ATOM 2475 O O . ASP A 1 316 ? -4.955 38.889 25.944 1.00 24.48 316 ASP A O 1
ATOM 2480 N N . TYR A 1 317 ? -4.363 40.850 25.010 1.00 25.17 317 TYR A N 1
ATOM 2481 C CA . TYR A 1 317 ? -5.094 41.658 25.976 1.00 26.26 317 TYR A CA 1
ATOM 2482 C C . TYR A 1 317 ? -6.543 41.198 26.108 1.00 27.23 317 TYR A C 1
ATOM 2483 O O . TYR A 1 317 ? -7.069 41.114 27.216 1.00 29.12 317 TYR A O 1
ATOM 2492 N N . HIS A 1 318 ? -7.181 40.899 24.979 1.00 28.56 318 HIS A N 1
ATOM 2493 C CA . HIS A 1 318 ? -8.573 40.466 24.992 1.00 30.14 318 HIS A CA 1
ATOM 2494 C C . HIS A 1 318 ? -8.781 39.091 25.622 1.00 30.06 318 HIS A C 1
ATOM 2495 O O . HIS A 1 318 ? -9.815 38.845 26.244 1.00 29.87 318 HIS A O 1
ATOM 2502 N N . ASP A 1 319 ? -7.811 38.194 25.468 1.00 29.80 319 ASP A N 1
ATOM 2503 C CA . ASP A 1 319 ? -7.930 36.867 26.068 1.00 30.21 319 ASP A CA 1
ATOM 2504 C C . ASP A 1 319 ? -7.653 36.987 27.561 1.00 30.11 319 ASP A C 1
ATOM 2505 O O . ASP A 1 319 ? -8.153 36.199 28.364 1.00 31.05 319 ASP A O 1
ATOM 2510 N N . LEU A 1 320 ? -6.859 37.990 27.922 1.00 30.42 320 LEU A N 1
ATOM 2511 C CA . LEU A 1 320 ? -6.495 38.237 29.312 1.00 29.30 320 LEU A CA 1
ATOM 2512 C C . LEU A 1 320 ? -7.655 38.812 30.121 1.00 30.78 320 LEU A C 1
ATOM 2513 O O . LEU A 1 320 ? -8.103 38.203 31.094 1.00 31.13 320 LEU A O 1
ATOM 2518 N N . ILE A 1 321 ? -8.135 39.984 29.716 1.00 31.52 321 ILE A N 1
ATOM 2519 C CA . ILE A 1 321 ? -9.237 40.653 30.406 1.00 32.22 321 ILE A CA 1
ATOM 2520 C C . ILE A 1 321 ? -10.431 39.737 30.646 1.00 32.10 321 ILE A C 1
ATOM 2521 O O . ILE A 1 321 ? -11.015 39.732 31.730 1.00 32.97 321 ILE A O 1
ATOM 2526 N N . ALA A 1 322 ? -10.787 38.964 29.627 1.00 32.39 322 ALA A N 1
ATOM 2527 C CA . ALA A 1 322 ? -11.917 38.050 29.712 1.00 32.73 322 ALA A CA 1
ATOM 2528 C C . ALA A 1 322 ? -11.771 37.028 30.836 1.00 32.52 322 ALA A C 1
ATOM 2529 O O . ALA A 1 322 ? -12.738 36.724 31.535 1.00 33.69 322 ALA A O 1
ATOM 2531 N N . ASP A 1 323 ? -10.563 36.504 31.015 1.00 31.30 323 ASP A N 1
ATOM 2532 C CA . ASP A 1 323 ? -10.323 35.504 32.047 1.00 28.85 323 ASP A CA 1
ATOM 2533 C C . ASP A 1 323 ? -8.871 35.491 32.529 1.00 26.24 323 ASP A C 1
ATOM 2534 O O . ASP A 1 323 ? -8.030 34.785 31.975 1.00 25.95 323 ASP A O 1
ATOM 2539 N N . PRO A 1 324 ? -8.565 36.276 33.578 1.00 25.14 324 PRO A N 1
ATOM 2540 C CA . PRO A 1 324 ? -7.220 36.376 34.155 1.00 23.94 324 PRO A CA 1
ATOM 2541 C C . PRO A 1 324 ? -6.637 35.051 34.644 1.00 23.21 324 PRO A C 1
ATOM 2542 O O . PRO A 1 324 ? -5.519 34.685 34.280 1.00 22.54 324 PRO A O 1
ATOM 2546 N N . LEU A 1 325 ? -7.390 34.341 35.478 1.00 22.07 325 LEU A N 1
ATOM 2547 C CA . LEU A 1 325 ? -6.927 33.067 36.017 1.00 21.13 325 LEU A CA 1
ATOM 2548 C C . LEU A 1 325 ? -6.717 31.995 34.953 1.00 20.56 325 LEU A C 1
ATOM 2549 O O . LEU A 1 325 ? -5.786 31.197 35.048 1.00 19.45 325 LEU A O 1
ATOM 2554 N N . GLY A 1 326 ? -7.580 31.972 33.944 1.00 20.01 326 GLY A N 1
ATOM 2555 C CA . GLY A 1 326 ? -7.437 30.988 32.886 1.00 19.40 326 GLY A CA 1
ATOM 2556 C C . GLY A 1 326 ? -6.180 31.246 32.077 1.00 18.61 326 GLY A C 1
ATOM 2557 O O . GLY A 1 326 ? -5.482 30.314 31.670 1.00 19.45 326 GLY A O 1
ATOM 2558 N N . THR A 1 327 ? -5.895 32.522 31.839 1.00 18.01 327 THR A N 1
ATOM 2559 C CA . THR A 1 327 ? -4.711 32.910 31.084 1.00 17.88 327 THR A CA 1
ATOM 2560 C C . THR A 1 327 ? -3.459 32.528 31.866 1.00 15.97 327 THR A C 1
ATOM 2561 O O . THR A 1 327 ? -2.525 31.951 31.313 1.00 15.52 327 THR A O 1
ATOM 2565 N N . VAL A 1 328 ? -3.451 32.853 33.155 1.00 16.18 328 VAL A N 1
ATOM 2566 C CA . VAL A 1 328 ? -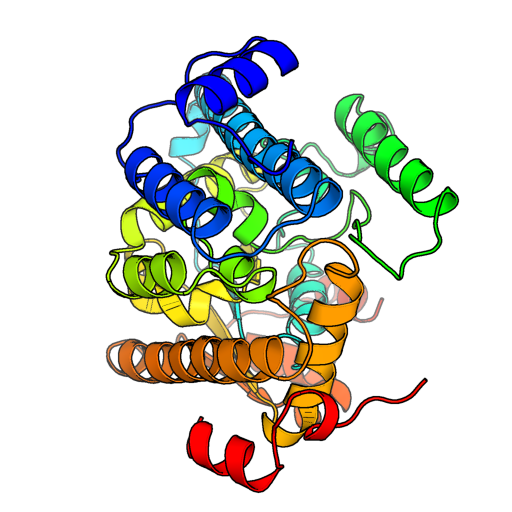2.319 32.531 34.016 1.00 16.33 328 VAL A CA 1
ATOM 2567 C C . VAL A 1 328 ? -2.127 31.020 34.085 1.00 15.87 328 VAL A C 1
ATOM 2568 O O . VAL A 1 328 ? -1.000 30.527 34.073 1.00 16.36 328 VAL A O 1
ATOM 2572 N N . ALA A 1 329 ? -3.233 30.287 34.156 1.00 17.32 329 ALA A N 1
ATOM 2573 C CA . ALA A 1 329 ? -3.167 28.834 34.220 1.00 17.33 329 ALA A CA 1
ATOM 2574 C C . ALA A 1 329 ? -2.499 28.283 32.967 1.00 16.22 329 ALA A C 1
ATOM 2575 O O . ALA A 1 329 ? -1.741 27.318 33.037 1.00 17.07 329 ALA A O 1
ATOM 2577 N N . ASP A 1 330 ? -2.774 28.902 31.822 1.00 17.11 330 ASP A N 1
ATOM 2578 C CA . ASP A 1 330 ? -2.186 28.444 30.571 1.00 16.66 330 ASP A CA 1
ATOM 2579 C C . ASP A 1 330 ? -0.704 28.805 30.500 1.00 14.88 330 ASP A C 1
ATOM 2580 O O . ASP A 1 330 ? 0.086 28.087 29.893 1.00 14.46 330 ASP A O 1
ATOM 2585 N N . ILE A 1 331 ? -0.332 29.922 31.117 1.00 13.86 331 ILE A N 1
ATOM 2586 C CA . ILE A 1 331 ? 1.065 30.341 31.139 1.00 13.44 331 ILE A CA 1
ATOM 2587 C C . ILE A 1 331 ? 1.858 29.318 31.950 1.00 12.23 331 ILE A C 1
ATOM 2588 O O . ILE A 1 331 ? 2.930 28.877 31.534 1.00 11.74 331 ILE A O 1
ATOM 2593 N N . TYR A 1 332 ? 1.324 28.938 33.108 1.00 13.31 332 TYR A N 1
ATOM 2594 C CA . TYR A 1 332 ? 1.984 27.945 33.949 1.00 13.36 332 TYR A CA 1
ATOM 2595 C C . TYR A 1 332 ? 2.093 26.619 33.199 1.00 14.08 332 TYR A C 1
ATOM 2596 O O . TYR A 1 332 ? 3.135 25.966 33.221 1.00 13.78 332 TYR A O 1
ATOM 2605 N N . ARG A 1 333 ? 1.010 26.230 32.532 1.00 15.58 333 ARG A N 1
ATOM 2606 C CA . ARG A 1 333 ? 0.989 24.986 31.772 1.00 16.55 333 ARG A CA 1
ATOM 2607 C C . ARG A 1 333 ? 2.074 24.999 30.703 1.00 15.25 333 ARG A C 1
ATOM 2608 O O . ARG A 1 333 ? 2.854 24.056 30.581 1.00 16.45 333 ARG A O 1
ATOM 2616 N N . HIS A 1 334 ? 2.115 26.081 29.930 1.00 15.47 334 HIS A N 1
ATOM 2617 C CA . HIS A 1 334 ? 3.093 26.230 28.861 1.00 14.72 334 HIS A CA 1
ATOM 2618 C C . HIS A 1 334 ? 4.530 26.066 29.356 1.00 13.85 334 HIS A C 1
ATOM 2619 O O . HIS A 1 334 ? 5.337 25.384 28.724 1.00 15.35 334 HIS A O 1
ATOM 2626 N N . PHE A 1 335 ? 4.847 26.693 30.485 1.00 12.97 335 PHE A N 1
ATOM 2627 C CA . PHE A 1 335 ? 6.194 26.622 31.036 1.00 13.41 335 PHE A CA 1
ATOM 2628 C C . PHE A 1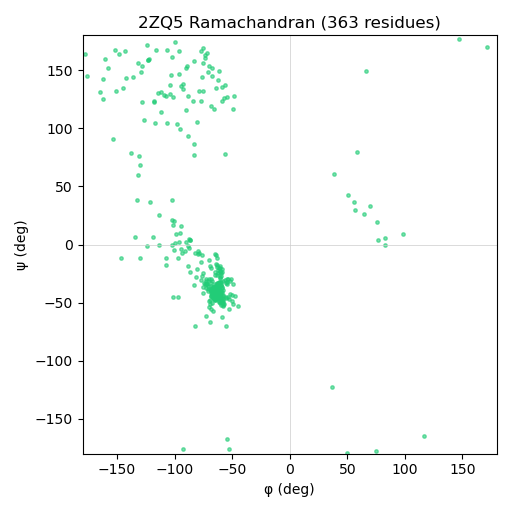 335 ? 6.435 25.411 31.935 1.00 14.37 335 PHE A C 1
ATOM 2629 O O . PHE A 1 335 ? 7.512 25.268 32.515 1.00 15.84 335 PHE A O 1
ATOM 2637 N N . GLY A 1 336 ? 5.436 24.541 32.047 1.00 16.35 336 GLY A N 1
ATOM 2638 C CA . GLY A 1 336 ? 5.580 23.354 32.874 1.00 17.94 336 GLY A CA 1
ATOM 2639 C C . GLY A 1 336 ? 5.640 23.648 34.361 1.00 19.00 336 GLY A C 1
ATOM 2640 O O . GLY A 1 336 ? 6.316 22.944 35.114 1.00 19.89 336 GLY A O 1
ATOM 2641 N N . LEU A 1 337 ? 4.927 24.685 34.786 1.00 17.95 337 LEU A N 1
ATOM 2642 C CA . LEU A 1 337 ? 4.897 25.076 36.190 1.00 18.38 337 LEU A CA 1
ATOM 2643 C C . LEU A 1 337 ? 3.594 24.639 36.850 1.00 18.34 337 LEU A C 1
ATOM 2644 O O . LEU A 1 337 ? 2.537 24.632 36.219 1.00 18.64 337 LEU A O 1
ATOM 2649 N N . THR A 1 338 ? 3.677 24.279 38.125 1.00 20.06 338 THR A N 1
ATOM 2650 C CA . THR A 1 338 ? 2.506 23.852 38.877 1.00 20.85 338 THR A CA 1
ATOM 2651 C C . THR A 1 338 ? 1.827 25.063 39.509 1.00 20.26 338 THR A C 1
ATOM 2652 O O . THR A 1 338 ? 2.477 25.867 40.177 1.00 19.81 338 THR A O 1
ATOM 2656 N N . LEU A 1 339 ? 0.525 25.196 39.281 1.00 19.68 339 LEU A N 1
ATOM 2657 C CA . LEU A 1 339 ? -0.243 26.301 39.842 1.00 19.91 339 LEU A CA 1
ATOM 2658 C C . LEU A 1 339 ? -0.943 25.796 41.101 1.00 20.54 339 LEU A C 1
ATOM 2659 O O . LEU A 1 339 ? -1.941 25.080 41.022 1.00 21.16 339 LEU A O 1
ATOM 2664 N N . SER A 1 340 ? -0.409 26.174 42.260 1.00 19.66 340 SER A N 1
ATOM 2665 C CA . SER A 1 340 ? -0.952 25.745 43.547 1.00 20.33 340 SER A CA 1
ATOM 2666 C C . SER A 1 340 ? -2.277 26.405 43.911 1.00 20.37 340 SER A C 1
ATOM 2667 O O . SER A 1 340 ? -2.672 27.408 43.319 1.00 20.68 340 SER A O 1
ATOM 2670 N N . ASP A 1 341 ? -2.955 25.834 44.903 1.00 21.81 341 ASP A N 1
ATOM 2671 C CA . ASP A 1 341 ? -4.229 26.367 45.363 1.00 23.40 341 ASP A CA 1
ATOM 2672 C C . ASP A 1 341 ? -4.032 27.725 46.027 1.00 22.73 341 ASP A C 1
ATOM 2673 O O . ASP A 1 341 ? -4.818 28.647 45.810 1.00 22.92 341 ASP A O 1
ATOM 2678 N N . GLU A 1 342 ? -2.984 27.846 46.839 1.00 23.27 342 GLU A N 1
ATOM 2679 C CA . GLU A 1 342 ? -2.708 29.106 47.519 1.00 23.17 342 GLU A CA 1
ATOM 2680 C C . GLU A 1 342 ? -2.407 30.198 46.501 1.00 21.52 342 GLU A C 1
ATOM 2681 O O . GLU A 1 342 ? -2.778 31.356 46.694 1.00 22.47 342 GLU A O 1
ATOM 2687 N N . ALA A 1 343 ? -1.735 29.823 45.417 1.00 21.54 343 ALA A N 1
ATOM 2688 C CA . ALA A 1 343 ? -1.394 30.775 44.367 1.00 20.93 343 ALA A CA 1
ATOM 2689 C C . ALA A 1 343 ? -2.670 31.289 43.713 1.00 20.94 343 ALA A C 1
ATOM 2690 O O . ALA A 1 343 ? -2.841 32.493 43.528 1.00 19.16 343 ALA A O 1
ATOM 2692 N N . ARG A 1 344 ? -3.565 30.367 43.366 1.00 22.90 344 ARG A N 1
ATOM 2693 C CA . ARG A 1 344 ? -4.829 30.731 42.740 1.00 25.47 344 ARG A CA 1
ATOM 2694 C C . ARG A 1 344 ? -5.638 31.652 43.644 1.00 25.91 344 ARG A C 1
ATOM 2695 O O . ARG A 1 344 ? -6.211 32.638 43.183 1.00 25.07 344 ARG A O 1
ATOM 2703 N N . GLN A 1 345 ? -5.684 31.330 44.933 1.00 27.50 345 GLN A N 1
ATOM 2704 C CA . GLN A 1 345 ? -6.430 32.148 45.883 1.00 28.71 345 GLN A CA 1
ATOM 2705 C C . GLN A 1 345 ? -5.854 33.558 45.944 1.00 28.02 345 GLN A C 1
ATOM 2706 O O . GLN A 1 345 ? -6.592 34.541 45.867 1.00 29.29 345 GLN A O 1
ATOM 2712 N N . ALA A 1 346 ? -4.534 33.653 46.078 1.00 26.92 346 ALA A N 1
ATOM 2713 C CA . ALA A 1 346 ? -3.865 34.946 46.146 1.00 25.86 346 ALA A CA 1
ATOM 2714 C C . ALA A 1 346 ? -4.131 35.752 44.879 1.00 24.63 346 ALA A C 1
ATOM 2715 O O . ALA A 1 346 ? -4.258 36.975 44.922 1.00 24.77 346 ALA A O 1
ATOM 2717 N N . MET A 1 347 ? -4.222 35.055 43.750 1.00 24.63 347 MET A N 1
ATOM 2718 C CA . MET A 1 347 ? -4.471 35.701 42.469 1.00 24.55 347 MET A CA 1
ATOM 2719 C C . MET A 1 347 ? -5.907 36.195 42.317 1.00 25.94 347 MET A C 1
ATOM 2720 O O . MET A 1 347 ? -6.148 37.218 41.679 1.00 25.30 347 MET A O 1
ATOM 2725 N N . THR A 1 348 ? -6.858 35.468 42.896 1.00 27.44 348 THR A N 1
ATOM 2726 C CA . THR A 1 348 ? -8.260 35.865 42.809 1.00 29.03 348 THR A CA 1
ATOM 2727 C C . THR A 1 348 ? -8.489 37.141 43.612 1.00 28.94 348 THR A C 1
ATOM 2728 O O . THR A 1 348 ? -9.463 37.860 43.389 1.00 30.12 348 THR A O 1
ATOM 2732 N N . THR A 1 349 ? -7.578 37.414 44.541 1.00 29.68 349 THR A N 1
ATOM 2733 C CA . THR A 1 349 ? -7.660 38.597 45.390 1.00 29.68 349 THR A CA 1
ATOM 2734 C C . THR A 1 349 ? -7.149 39.827 44.645 1.00 29.91 349 THR A C 1
ATOM 2735 O O . THR A 1 349 ? -7.286 40.956 45.120 1.00 28.35 349 THR A O 1
ATOM 2739 N N . HIS A 1 363 ? -10.500 66.203 29.743 1.00 23.81 363 HIS A N 1
ATOM 2740 C CA . HIS A 1 363 ? -11.376 65.811 28.645 1.00 21.13 363 HIS A CA 1
ATOM 2741 C C . HIS A 1 363 ? -10.820 64.640 27.839 1.00 19.83 363 HIS A C 1
ATOM 2742 O O . HIS A 1 363 ? -9.870 63.975 28.257 1.00 20.90 363 HIS A O 1
ATOM 2749 N N . SER A 1 364 ? -11.411 64.394 26.676 1.00 15.84 364 SER A N 1
ATOM 2750 C CA . SER A 1 364 ? -10.988 63.287 25.829 1.00 14.72 364 SER A CA 1
ATOM 2751 C C . SER A 1 364 ? -9.711 63.565 25.052 1.00 14.15 364 SER A C 1
ATOM 2752 O O . SER A 1 364 ? -9.260 64.705 24.957 1.00 15.84 364 SER A O 1
ATOM 2755 N N . TYR A 1 365 ? -9.135 62.504 24.499 1.00 12.17 365 TYR A N 1
ATOM 2756 C CA . TYR A 1 365 ? -7.915 62.608 23.712 1.00 11.98 365 TYR A CA 1
ATOM 2757 C C . TYR A 1 365 ? -8.095 61.834 22.412 1.00 11.52 365 TYR A C 1
ATOM 2758 O O . TYR A 1 365 ? -8.925 60.924 22.330 1.00 12.59 365 TYR A O 1
ATOM 2767 N N . SER A 1 366 ? -7.324 62.202 21.394 1.00 11.05 366 SER A N 1
ATOM 2768 C CA . SER A 1 366 ? -7.409 61.549 20.091 1.00 10.22 366 SER A CA 1
ATOM 2769 C C . SER A 1 366 ? -6.024 61.436 19.478 1.00 9.34 366 SER A C 1
ATOM 2770 O O . SER A 1 366 ? -5.077 62.065 19.950 1.00 9.74 366 SER A O 1
ATOM 2773 N N . LEU A 1 367 ? -5.909 60.631 18.427 1.00 9.20 367 LEU A N 1
ATOM 2774 C CA . LEU A 1 367 ? -4.635 60.476 17.745 1.00 8.03 367 LEU A CA 1
ATOM 2775 C C . LEU A 1 367 ? -4.234 61.804 17.108 1.00 8.14 367 LEU A C 1
ATOM 2776 O O . LEU A 1 367 ? -3.055 62.136 17.046 1.00 7.91 367 LEU A O 1
ATOM 2781 N N . ALA A 1 368 ? -5.222 62.566 16.647 1.00 9.14 368 ALA A N 1
ATOM 2782 C CA . ALA A 1 368 ? -4.954 63.855 16.020 1.00 9.52 368 ALA A CA 1
ATOM 2783 C C . ALA A 1 368 ? -4.252 64.814 16.980 1.00 9.26 368 ALA A C 1
ATOM 2784 O O . ALA A 1 368 ? -3.449 65.650 16.557 1.00 9.92 368 ALA A O 1
ATOM 2786 N N . ASP A 1 369 ? -4.555 64.701 18.271 1.00 9.36 369 ASP A N 1
ATOM 2787 C CA . ASP A 1 369 ? -3.926 65.567 19.265 1.00 9.59 369 ASP A CA 1
ATOM 2788 C C . ASP A 1 369 ? -2.415 65.384 19.262 1.00 9.03 369 ASP A C 1
ATOM 2789 O O . ASP A 1 369 ? -1.672 66.270 19.680 1.00 10.43 369 ASP A O 1
ATOM 2794 N N . TYR A 1 370 ? -1.963 64.231 18.784 1.00 8.91 370 TYR A N 1
ATOM 2795 C CA . TYR A 1 370 ? -0.541 63.934 18.755 1.00 8.05 370 TYR A CA 1
ATOM 2796 C C . TYR A 1 370 ? 0.009 63.826 17.340 1.00 8.43 370 TYR A C 1
ATOM 2797 O O . TYR A 1 370 ? 1.022 63.167 17.104 1.00 8.39 370 TYR A O 1
ATOM 2806 N N . GLY A 1 371 ? -0.672 64.496 16.411 1.00 7.75 371 GLY A N 1
ATOM 2807 C CA . GLY A 1 371 ? -0.255 64.518 15.018 1.00 8.58 371 GLY A CA 1
ATOM 2808 C C . GLY A 1 371 ? -0.288 63.193 14.292 1.00 7.62 371 GLY A C 1
ATOM 2809 O O . GLY A 1 371 ? 0.440 62.996 13.317 1.00 10.14 371 GLY A O 1
ATOM 2810 N N . LEU A 1 372 ? -1.153 62.292 14.739 1.00 6.53 372 LEU A N 1
ATOM 2811 C CA . LEU A 1 372 ? -1.233 60.978 14.127 1.00 7.07 372 LEU A CA 1
ATOM 2812 C C . LEU A 1 372 ? -2.609 60.629 13.588 1.00 8.48 372 LEU A C 1
ATOM 2813 O O . LEU A 1 372 ? -3.617 61.215 13.977 1.00 9.35 372 LEU A O 1
ATOM 2818 N N . THR A 1 373 ? -2.627 59.662 12.678 1.00 9.27 373 THR A N 1
ATOM 2819 C CA . THR A 1 373 ? -3.868 59.154 12.118 1.00 8.78 373 THR A CA 1
ATOM 2820 C C . THR A 1 373 ? -3.838 57.664 12.423 1.00 8.71 373 THR A C 1
ATOM 2821 O O . THR A 1 373 ? -2.768 57.090 12.654 1.00 8.65 373 THR A O 1
ATOM 2825 N N . VAL A 1 374 ? -5.001 57.029 12.423 1.00 8.08 374 VAL A N 1
ATOM 2826 C CA . VAL A 1 374 ? -5.053 55.604 12.694 1.00 9.23 374 VAL A CA 1
ATOM 2827 C C . VAL A 1 374 ? -4.271 54.854 11.614 1.00 9.33 374 VAL A C 1
ATOM 2828 O O . VAL A 1 374 ? -3.642 53.830 11.891 1.00 9.33 374 VAL A O 1
ATOM 2832 N N . GLU A 1 375 ? -4.299 55.377 10.389 1.00 9.13 375 GLU A N 1
ATOM 2833 C CA . GLU A 1 375 ? -3.580 54.757 9.280 1.00 9.87 375 GLU A CA 1
ATOM 2834 C C . GLU A 1 375 ? -2.075 54.759 9.543 1.00 8.01 375 GLU A C 1
ATOM 2835 O O . GLU A 1 375 ? -1.389 53.771 9.276 1.00 8.71 375 GLU A O 1
ATOM 2841 N N . MET A 1 376 ? -1.563 55.871 10.063 1.00 7.99 376 MET A N 1
ATOM 2842 C CA . MET A 1 376 ? -0.140 55.980 10.357 1.00 7.87 376 MET A CA 1
ATOM 2843 C C . MET A 1 376 ? 0.288 54.945 11.384 1.00 8.22 376 MET A C 1
ATOM 2844 O O . MET A 1 376 ? 1.338 54.322 11.245 1.00 7.66 376 MET A O 1
ATOM 2849 N N . VAL A 1 377 ? -0.527 54.753 12.414 1.00 8.08 377 VAL A N 1
ATOM 2850 C CA . VAL A 1 377 ? -0.176 53.793 13.451 1.00 7.99 377 VAL A CA 1
ATOM 2851 C C . VAL A 1 377 ? -0.227 52.356 12.933 1.00 8.23 377 VAL A C 1
ATOM 2852 O O . VAL A 1 377 ? 0.677 51.565 13.200 1.00 8.83 377 VAL A O 1
ATOM 2856 N N . LYS A 1 378 ? -1.271 52.014 12.182 1.00 9.12 378 LYS A N 1
ATOM 2857 C CA . LYS A 1 378 ? -1.375 50.659 11.647 1.00 8.59 378 LYS A CA 1
ATOM 2858 C C . LYS A 1 378 ? -0.212 50.361 10.707 1.00 7.91 378 LYS A C 1
ATOM 2859 O O . LYS A 1 378 ? 0.282 49.233 10.655 1.00 9.40 378 LYS A O 1
ATOM 2865 N N . GLU A 1 379 ? 0.224 51.379 9.970 1.00 8.31 379 GLU A N 1
ATOM 2866 C CA . GLU A 1 379 ? 1.342 51.238 9.041 1.00 7.85 379 GLU A CA 1
ATOM 2867 C C . GLU A 1 379 ? 2.669 51.027 9.780 1.00 8.19 379 GLU A C 1
ATOM 2868 O O . GLU A 1 379 ? 3.408 50.088 9.485 1.00 8.69 379 GLU A O 1
ATOM 2874 N N . ARG A 1 380 ? 2.962 51.899 10.743 1.00 8.33 380 ARG A N 1
ATOM 2875 C CA . ARG A 1 380 ? 4.208 51.813 11.500 1.00 8.58 380 ARG A CA 1
ATOM 2876 C C . ARG A 1 380 ? 4.313 50.509 12.287 1.00 8.63 380 ARG A C 1
ATOM 2877 O O . ARG A 1 380 ? 5.400 49.954 12.444 1.00 8.06 380 ARG A O 1
ATOM 2885 N N . PHE A 1 381 ? 3.176 50.017 12.767 1.00 7.99 381 PHE A N 1
ATOM 2886 C CA . PHE A 1 381 ? 3.162 48.791 13.550 1.00 7.34 381 PHE A CA 1
ATOM 2887 C C . PHE A 1 381 ? 2.703 47.543 12.807 1.00 7.46 381 PHE A C 1
ATOM 2888 O O . PHE A 1 381 ? 2.308 46.555 13.425 1.00 8.92 381 PHE A O 1
ATOM 2896 N N . ALA A 1 382 ? 2.775 47.581 11.481 1.00 8.68 382 ALA A N 1
ATOM 2897 C CA . ALA A 1 382 ? 2.381 46.430 10.677 1.00 9.30 382 ALA A CA 1
ATOM 2898 C C . ALA A 1 382 ? 3.207 45.213 11.099 1.00 10.31 382 ALA A C 1
ATOM 2899 O O . ALA A 1 382 ? 4.438 45.271 11.125 1.00 11.54 382 ALA A O 1
ATOM 2901 N N . GLY A 1 383 ? 2.524 44.123 11.440 1.00 11.74 383 GLY A N 1
ATOM 2902 C CA . GLY A 1 383 ? 3.202 42.905 11.852 1.00 12.75 383 GLY A CA 1
ATOM 2903 C C . GLY A 1 383 ? 3.765 42.910 13.263 1.00 13.54 383 GLY A C 1
ATOM 2904 O O . GLY A 1 383 ? 4.402 41.942 13.680 1.00 14.85 383 GLY A O 1
ATOM 2905 N N . LEU A 1 384 ? 3.522 43.984 14.009 1.00 13.06 384 LEU A N 1
ATOM 2906 C CA . LEU A 1 384 ? 4.032 44.092 15.375 1.00 13.12 384 LEU A CA 1
ATOM 2907 C C . LEU A 1 384 ? 2.935 44.019 16.436 1.00 15.23 384 LEU A C 1
ATOM 2908 O O . LEU A 1 384 ? 1.744 44.075 16.068 1.00 16.79 384 LEU A O 1
#

Organism: Mycobacterium tuberculosis (strain CDC 1551 / Oshkosh) (NCBI:txid83331)

B-factor: mean 16.97, std 11.29, range [2.7, 58.3]

Radius of gyration: 19.99 Å; Cα contacts (8 Å, |Δi|>4): 571; chains: 1; bounding box: 45×55×53 Å

Nearest PDB structures (foldseek):
  2zq5-assembly1_A  TM=1.003E+00  e=1.269E-61  Mycobacterium tuberculosis
  2z6v-assembly1_A  TM=9.036E-01  e=1.125E-19  Mycobacterium avium
  3ap3-assembly2_C  TM=6.306E-01  e=7.275E-06  Homo sapiens
  4gox-assembly1_A  TM=5.402E-01  e=1.287E-05  Picosynechococcus sp. PCC 7002
  4gbm-assembly1_A  TM=5.606E-01  e=2.171E-05  Moorena producens

Sequence (365 aa):
RKDVATVDELHASATKLVGLDDFGTDDDNYREALGVLLDAYQGEAGLTVLGSKMNRFFLRGALVARLLSQSAWKQYPEHVDVAIKRPIFVTGLVRTGTTALHRLLGADPAHQGLHMWLAEYPQPRPPRETWESNPLYRQLDADFTQHHAENPGYTGLHFMAAYELEECWQLLRQSLHSVSYEALAHVPSYADWLSRQDWTPSYCRHRRNLQLIGLNDAEKRWVLKNPSHLFALDALMATYPDALVVQTHRPVETIMASMCSLAQHTTEGWSTKFVGAQIGADAMDTWSRGLERFNAARAKYDSAQFYDVDYHDLIADPLGTVADIYRHFGLTLSDEARQAMTTHSYSLADYGLTVEMVKERFAGL

Secondary structure (DSSP, 8-state):
------HHHHHHHHHHHH-------STT-HHHHHHHHHHHHHHHS-B-HHHHHHHHHHHHHHHHHHHHHHHHHHH-GGGGG----S-EEEE--TTSSHHHHHHHHTTSTTEEE-BHHHHHS-SPPPPGGGGGG-HHHHHHHHHHHHHHHHS-S-SS-----TTSBPPTHHHHGGGT--STGGGTS--HHHHHHHHTS--HHHHHHHHHHHHHHTTT-TTSEEEEE-THHHH-HHHHHHH-TT-EEEEEE--GGGTHHHHHHHHHHHTTTSBSSSSHHHHHHHHHHHHHHHHHHHHHHHTTS-GGGEEEEEHHHHHH-HHHHHHHHHHHTT----HHHHHHHH-----GGGGT--HHHHHHHTTT-

Solvent-accessible surface area: 16306 Å² total; per-residue (Å²): 212,124,71,4,11,74,40,116,94,2,17,62,43,0,40,183,102,57,57,54,109,54,25,29,97,61,114,8,48,2,111,84,0,0,22,35,0,6,107,2,7,81,64,47,0,32,14,32,101,80,0,0,124,33,9,86,112,53,1,61,21,0,0,15,1,1,1,16,0,27,26,4,8,127,114,78,80,82,3,92,120,13,54,18,146,90,0,0,0,0,0,2,3,56,105,3,12,7,58,43,0,4,141,21,0,16,31,6,66,62,12,9,2,1,31,14,0,0,0,62,65,1,26,12,17,25,77,122,142,55,2,102,90,27,104,45,2,132,103,33,41,60,86,51,80,98,63,100,71,112,62,109,40,185,87,16,42,119,100,54,8,0,118,54,27,15,38,0,76,6,2,2,26,0,0,0,4,2,6,25,20,7,31,62,5,19,1,57,56,0,8,77,15,4,67,154,43,95,15,39,46,2,0,60,22,3,75,92,0,0,6,0,0,0,34,88,18,61,138,57,54,4,0,1,12,2,24,1,0,1,32,4,2,66,5,0,9,66,15,4,93,47,0,1,1,0,2,3,48,76,80,5,49,86,4,0,13,20,11,1,8,67,13,60,76,7,7,88,43,10,11,110,86,8,74,18,60,43,2,0,54,24,13,9,50,4,20,10,57,0,9,73,119,0,64,49,12,52,89,128,57,83,87,59,38,6,35,65,4,58,58,121,76,2,101,86,72,52,33,30,16,0,36,50,0,3,149,68,6,65,22,124,36,34,120,103,0,91,133,36,12,94,146,229,102,110,49,29,77,76,3,43,10,64,58,107,89,0,101,137,103,10,72,81,62

CATH classification: 3.40.50.300

InterPro domains:
  IPR027417 P-loop containing nucleoside triphosphate hydrolase [G3DSA:3.40.50.300] (1-384)
  IPR027417 P-loop containing nucleoside triphosphate hydrolase [SSF52540] (89-357)
  IPR052736 Omega-hydroxy-beta-dihydromenaquinone-9 sulfotransferase Stf3 [PTHR36451] (3-382)

Foldseek 3Di:
DQQQDDPVVLLVVLCVVPVFRPLDDCLLVLSVLVRLLSCLCVPPQQFDNVLSPVVSVVLSLLSNQSRLLVVQCVVCVVLVVQDAAAAEEEAEDPPQCSQLLLQLVCLAPLAHAAFQLCLSHPAAADPPVCLVVDPSSVVVQVVQVVVCVVDVDWQAADDDHRGGGDALVSQLVNSSQAPVSLLQTPRVSSVVVSLPDQNQSSVLSSSSSCSGHCVVSSSGHYYHYGHCCLSHVVSVCVNHVNYAYEYGDDQCLVCLFVSLVVSCGHNPNGRPQCFAQSSSVSVLVSNLNSNVNNVVVVVVDDCLRYYYHYSVVCVVDVLVRVVVSCVSNVHDQDPSSSVSSVVVDTDQVRNVDDSVRSCVSNPVD